Protein AF-A0A2A2JSE0-F1 (afdb_monomer_lite)

pLDDT: mean 71.07, std 17.15, range [32.06, 91.12]

Organism: NCBI:txid2018661

Foldseek 3Di:
DVLVVLVVVLVVQLVVLLVCCVVCVVPPPPPDQLCVSLVSLLVNLVVLVVVLVVCVVVVHDNVLSVVSNLCSQLSVLLRCVRNVVDLDQPVVSCVSVVVVLVVLVVVLVVLCVVLVVVVPPPPDDPPVSVVSVVVSVVSVVVSVVVVVVVVVLSVVRRVVSVVVVVVVPDDDDDDDDDDDPPCPVVCVPVPDPPSVVVVVSSVVVSVVVVD

Sequence (211 aa):
MLFTTLEHIFLFILVALIFVKIEYGSDSGIFMPWIIVLSPLIFLSLITVIVCVWSLRHDKSFEFEFIISINVLQTIFVAFKLDNEIDWSWAVVFIPFWVILSLSAVAVLYGLVLSIVLARSTHLVTAHRRHHVYSSLVHTLFVIPALICLILLTGKLDMLQWSDVDRSTMPFTVTLRIPCFPLKMILSGSLLPSNCIIILHVAHVIWAWRK

Radius of gyration: 20.85 Å; chains: 1; bounding box: 50×35×62 Å

Structure (mmCIF, N/CA/C/O backbone):
data_AF-A0A2A2JSE0-F1
#
_entry.id   AF-A0A2A2JSE0-F1
#
loop_
_atom_site.group_PDB
_atom_site.id
_atom_site.type_symbol
_atom_site.label_atom_id
_atom_site.label_alt_id
_atom_site.label_comp_id
_atom_site.label_asym_id
_atom_site.label_entity_id
_atom_site.label_seq_id
_atom_site.pdbx_PDB_ins_code
_atom_site.Cartn_x
_atom_site.Cartn_y
_atom_site.Cartn_z
_atom_site.occupancy
_atom_site.B_iso_or_equiv
_atom_site.auth_seq_id
_atom_site.auth_comp_id
_atom_site.auth_asym_id
_atom_site.auth_atom_id
_atom_site.pdbx_PDB_model_num
ATOM 1 N N . MET A 1 1 ? 4.411 16.630 -11.325 1.00 66.25 1 MET A N 1
ATOM 2 C CA . MET A 1 1 ? 4.342 17.668 -10.271 1.00 66.25 1 MET A CA 1
ATOM 3 C C . MET A 1 1 ? 2.951 17.746 -9.648 1.00 66.25 1 MET A C 1
ATOM 5 O O . MET A 1 1 ? 2.859 17.489 -8.459 1.00 66.25 1 MET A O 1
ATOM 9 N N . LEU A 1 2 ? 1.879 17.987 -10.418 1.00 78.06 2 LEU A N 1
ATOM 10 C CA . LEU A 1 2 ? 0.508 18.104 -9.878 1.00 78.06 2 LEU A CA 1
ATOM 11 C C . LEU A 1 2 ? -0.018 16.832 -9.172 1.00 78.06 2 LEU A C 1
ATOM 13 O O . LEU A 1 2 ? -0.669 16.914 -8.135 1.00 78.06 2 LEU A O 1
ATOM 17 N N . PHE A 1 3 ? 0.315 15.649 -9.691 1.00 78.44 3 PHE A N 1
ATOM 18 C CA . PHE A 1 3 ? -0.062 14.372 -9.072 1.00 78.44 3 PHE A CA 1
ATOM 19 C C . PHE A 1 3 ? 0.646 14.137 -7.723 1.00 78.44 3 PHE A C 1
ATOM 21 O O . PHE A 1 3 ? 0.016 13.797 -6.729 1.00 78.44 3 PHE A O 1
ATOM 28 N N . THR A 1 4 ? 1.942 14.449 -7.644 1.00 78.81 4 THR A N 1
ATOM 29 C CA . THR A 1 4 ? 2.728 14.379 -6.401 1.00 78.81 4 THR A CA 1
ATOM 30 C C . THR A 1 4 ? 2.177 15.308 -5.321 1.00 78.81 4 THR A C 1
ATOM 32 O O . THR A 1 4 ? 2.055 14.904 -4.167 1.00 78.81 4 THR A O 1
ATOM 35 N N . THR A 1 5 ? 1.808 16.541 -5.684 1.00 83.88 5 THR A N 1
ATOM 36 C CA . THR A 1 5 ? 1.194 17.480 -4.735 1.00 83.88 5 THR A CA 1
ATOM 37 C C . THR A 1 5 ? -0.165 16.988 -4.257 1.00 83.88 5 THR A C 1
ATOM 39 O O . THR A 1 5 ? -0.463 17.107 -3.074 1.00 83.88 5 THR A O 1
ATOM 42 N N . LEU A 1 6 ? -0.959 16.386 -5.149 1.00 85.69 6 LEU A N 1
ATOM 43 C CA . LEU A 1 6 ? -2.251 15.803 -4.805 1.00 85.69 6 LEU A CA 1
ATOM 44 C C . LEU A 1 6 ? -2.084 14.694 -3.759 1.00 85.69 6 LEU A C 1
ATOM 46 O O . LEU A 1 6 ? -2.713 14.754 -2.708 1.00 85.69 6 LEU A O 1
ATOM 50 N N . GLU A 1 7 ? -1.178 13.742 -3.979 1.00 83.38 7 GLU A N 1
ATOM 51 C CA . GLU A 1 7 ? -0.909 12.676 -3.007 1.00 83.38 7 GLU A CA 1
ATOM 52 C C . GLU A 1 7 ? -0.501 13.219 -1.630 1.00 83.38 7 GLU A C 1
ATOM 54 O O . GLU A 1 7 ? -0.984 12.741 -0.607 1.00 83.38 7 GLU A O 1
ATOM 59 N N . HIS A 1 8 ? 0.379 14.225 -1.584 1.00 83.50 8 HIS A N 1
ATOM 60 C CA . HIS A 1 8 ? 0.828 14.810 -0.317 1.00 83.50 8 HIS A CA 1
ATOM 61 C C . HIS A 1 8 ? -0.307 15.521 0.427 1.00 83.50 8 HIS A C 1
ATOM 63 O O . HIS A 1 8 ? -0.381 15.424 1.650 1.00 83.50 8 HIS A O 1
ATOM 69 N N . ILE A 1 9 ? -1.220 16.175 -0.296 1.00 88.00 9 ILE A N 1
ATOM 70 C CA . ILE A 1 9 ? -2.421 16.786 0.288 1.00 88.00 9 ILE A CA 1
ATOM 71 C C . ILE A 1 9 ? -3.327 15.705 0.892 1.00 88.00 9 ILE A C 1
ATOM 73 O O . ILE A 1 9 ? -3.749 15.839 2.038 1.00 88.00 9 ILE A O 1
ATOM 77 N N . PHE A 1 10 ? -3.581 14.604 0.178 1.00 86.19 10 PHE A N 1
ATOM 78 C CA . PHE A 1 10 ? -4.397 13.501 0.702 1.00 86.19 10 PHE A CA 1
ATOM 79 C C . PHE A 1 10 ? -3.757 12.815 1.921 1.00 86.19 10 PHE A C 1
ATOM 81 O O . PHE A 1 10 ? -4.465 12.501 2.878 1.00 86.19 10 PHE A O 1
ATOM 88 N N . LEU A 1 11 ? -2.429 12.643 1.939 1.00 82.94 11 LEU A N 1
ATOM 89 C CA . LEU A 1 11 ? -1.705 12.133 3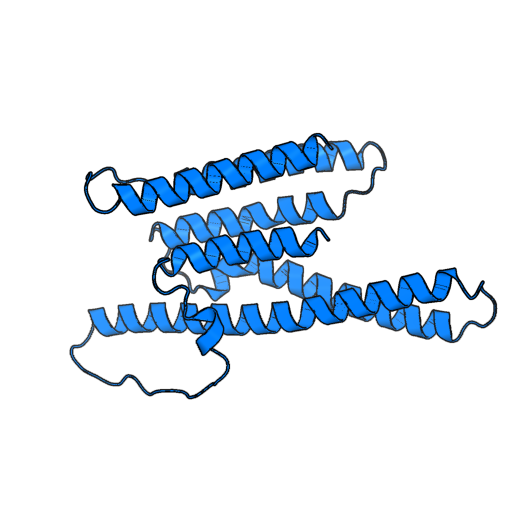.112 1.00 82.94 11 LEU A CA 1
ATOM 90 C C . LEU A 1 11 ? -1.778 13.096 4.301 1.00 82.94 11 LEU A C 1
ATOM 92 O O . LEU A 1 11 ? -1.946 12.654 5.436 1.00 82.94 11 LEU A O 1
ATOM 96 N N . PHE A 1 12 ? -1.694 14.404 4.059 1.00 83.12 12 PHE A N 1
ATOM 97 C CA . PHE A 1 12 ? -1.860 15.406 5.109 1.00 83.12 12 PHE A CA 1
ATOM 98 C C . PHE A 1 12 ? -3.271 15.355 5.716 1.00 83.12 12 PHE A C 1
ATOM 100 O O . PHE A 1 12 ? -3.417 15.337 6.937 1.00 83.12 12 PHE A O 1
ATOM 107 N N . ILE A 1 13 ? -4.304 15.246 4.873 1.00 86.44 13 ILE A N 1
ATOM 108 C CA . ILE A 1 13 ? -5.699 15.091 5.311 1.00 86.44 13 ILE A CA 1
ATOM 109 C C . ILE A 1 13 ? -5.874 13.805 6.131 1.00 86.44 13 ILE A C 1
ATOM 111 O O . ILE A 1 13 ? -6.505 13.835 7.185 1.00 86.44 13 ILE A O 1
ATOM 115 N N . LEU A 1 14 ? -5.284 12.689 5.692 1.00 85.19 14 LEU A N 1
ATOM 116 C CA . LEU A 1 14 ? -5.308 11.425 6.433 1.00 85.19 14 LEU A CA 1
ATOM 117 C C . LEU A 1 14 ? -4.710 11.583 7.838 1.00 85.19 14 LEU A C 1
ATOM 119 O O . LEU A 1 14 ? -5.327 11.173 8.818 1.00 85.19 14 LEU A O 1
ATOM 123 N N . VAL A 1 15 ? -3.524 12.188 7.947 1.00 84.56 15 VAL A N 1
ATOM 124 C CA . VAL A 1 15 ? -2.859 12.409 9.241 1.00 84.56 15 VAL A CA 1
ATOM 125 C C . VAL A 1 15 ? -3.714 13.289 10.152 1.00 84.56 15 VAL A C 1
ATOM 127 O O . VAL A 1 15 ? -3.862 12.973 11.331 1.00 84.56 15 VAL A O 1
ATOM 130 N N . ALA A 1 16 ? -4.330 14.343 9.611 1.00 83.88 16 ALA A N 1
ATOM 131 C CA . ALA A 1 16 ? -5.239 15.196 10.368 1.00 83.88 16 ALA A CA 1
ATOM 132 C C . ALA A 1 16 ? -6.464 14.421 10.890 1.00 83.88 16 ALA A C 1
ATOM 134 O O . ALA A 1 16 ? -6.813 14.554 12.060 1.00 83.88 16 ALA A O 1
ATOM 135 N N . LEU A 1 17 ? -7.083 13.563 10.069 1.00 85.56 17 LEU A N 1
ATOM 136 C CA . LEU A 1 17 ? -8.220 12.732 10.491 1.00 85.56 17 LEU A CA 1
ATOM 137 C C . LEU A 1 17 ? -7.834 11.699 11.554 1.00 85.56 17 LEU A C 1
ATOM 139 O O . LEU A 1 17 ? -8.597 11.468 12.491 1.00 85.56 17 LEU A O 1
ATOM 143 N N . ILE A 1 18 ? -6.650 11.093 11.436 1.00 83.81 18 ILE A N 1
ATOM 144 C CA . ILE A 1 18 ? -6.122 10.176 12.454 1.00 83.81 18 ILE A CA 1
ATOM 145 C C . ILE A 1 18 ? -5.930 10.919 13.775 1.00 83.81 18 ILE A C 1
ATOM 147 O O . ILE A 1 18 ? -6.360 10.425 14.813 1.00 83.81 18 ILE A O 1
ATOM 151 N N . PHE A 1 19 ? -5.327 12.109 13.735 1.00 83.62 19 PHE A N 1
ATOM 152 C CA . PHE A 1 19 ? -5.130 12.937 14.921 1.00 83.62 19 PHE A CA 1
ATOM 153 C C . PHE A 1 19 ? -6.465 13.284 15.590 1.00 83.62 19 PHE A C 1
ATOM 155 O O . PHE A 1 19 ? -6.624 13.060 16.786 1.00 83.62 19 PHE A O 1
ATOM 162 N N . VAL A 1 20 ? -7.457 13.728 14.809 1.00 83.00 20 VAL A N 1
ATOM 163 C CA . VAL A 1 20 ? -8.810 14.015 15.309 1.00 83.00 20 VAL A CA 1
ATOM 164 C C . VAL A 1 20 ? -9.435 12.781 15.960 1.00 83.00 20 VAL A C 1
ATOM 166 O O . VAL A 1 20 ? -9.991 12.887 17.048 1.00 83.00 20 VAL A O 1
ATOM 169 N N . LYS A 1 21 ? -9.319 11.600 15.344 1.00 82.56 21 LYS A N 1
ATOM 170 C CA . LYS A 1 21 ? -9.863 10.366 15.926 1.00 82.56 21 L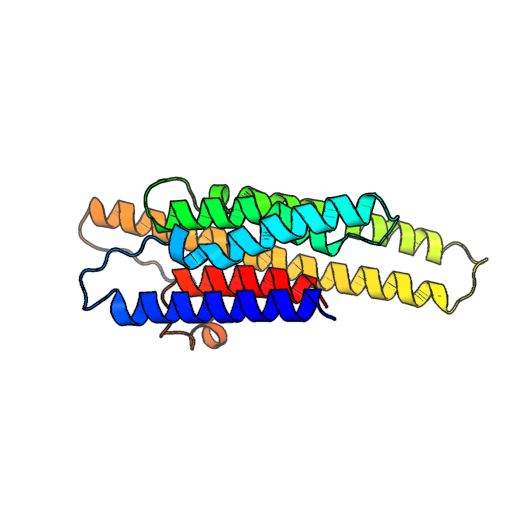YS A CA 1
ATOM 171 C C . LYS A 1 21 ? -9.204 10.003 17.257 1.00 82.56 21 LYS A C 1
ATOM 173 O O . LYS A 1 21 ? -9.898 9.527 18.149 1.00 82.56 21 LYS A O 1
ATOM 178 N N . ILE A 1 22 ? -7.892 10.195 17.393 1.00 79.31 22 ILE A N 1
ATOM 179 C CA . ILE A 1 22 ? -7.172 9.880 18.636 1.00 79.31 22 ILE A CA 1
ATOM 180 C C . ILE A 1 22 ? -7.557 10.859 19.745 1.00 79.31 22 ILE A C 1
ATOM 182 O O . ILE A 1 22 ? -7.864 10.419 20.848 1.00 79.31 22 ILE A O 1
ATOM 186 N N . GLU A 1 23 ? -7.574 12.157 19.443 1.00 82.44 23 GLU A N 1
ATOM 187 C CA . GLU A 1 23 ? -7.854 13.211 20.423 1.00 82.44 23 GLU A CA 1
ATOM 188 C C . GLU A 1 23 ? -9.317 13.173 20.891 1.00 82.44 23 GLU A C 1
ATOM 190 O O . GLU A 1 23 ? -9.606 13.139 22.083 1.00 82.44 23 GLU A O 1
ATOM 195 N N . TYR A 1 24 ? -10.266 13.114 19.952 1.00 74.31 24 TYR A N 1
ATOM 196 C CA . TYR A 1 24 ? -11.698 13.205 20.262 1.00 74.31 24 TYR A CA 1
ATOM 197 C C . TYR A 1 24 ? -12.361 11.856 20.541 1.00 74.31 24 TYR A C 1
ATOM 199 O O . TYR A 1 24 ? -13.462 11.821 21.101 1.00 74.31 24 TYR A O 1
ATOM 207 N N . GLY A 1 25 ? -11.714 10.749 20.166 1.00 65.75 25 GLY A N 1
ATOM 208 C CA . GLY A 1 25 ? -12.239 9.398 20.364 1.00 65.75 25 GLY A CA 1
ATOM 209 C C . GLY A 1 25 ? -12.348 8.989 21.833 1.00 65.75 25 GLY A C 1
ATOM 210 O O . GLY A 1 25 ? -13.123 8.089 22.139 1.00 65.75 25 GLY A O 1
ATOM 211 N N . SER A 1 26 ? -11.617 9.655 22.735 1.00 61.34 26 SER A N 1
ATOM 212 C CA . SER A 1 26 ? -11.666 9.361 24.172 1.00 61.34 26 SER A CA 1
ATOM 213 C C . SER A 1 26 ? -12.773 10.114 24.924 1.00 61.34 26 SER A C 1
ATOM 215 O O . SER A 1 26 ? -13.263 9.588 25.918 1.00 61.34 26 SER A O 1
ATOM 217 N N . ASP A 1 27 ? -13.189 11.301 24.459 1.00 61.12 27 ASP A N 1
ATOM 218 C CA . ASP A 1 27 ? -13.992 12.239 25.272 1.00 61.12 27 ASP A CA 1
ATOM 219 C C . ASP A 1 27 ? -15.402 12.547 24.730 1.00 61.12 27 ASP A C 1
ATOM 221 O O . ASP A 1 27 ? -16.268 12.969 25.493 1.00 61.12 27 ASP A O 1
ATOM 225 N N . SER A 1 28 ? -15.676 12.358 23.431 1.00 57.28 28 SER A N 1
ATOM 226 C CA . SER A 1 28 ? -16.865 12.974 22.799 1.00 57.28 28 SER A CA 1
ATOM 227 C C . SER A 1 28 ? -18.009 12.030 22.396 1.00 57.28 28 SER A C 1
ATOM 229 O O . SER A 1 28 ? -19.037 12.501 21.916 1.00 57.28 28 SER A O 1
ATOM 231 N N . GLY A 1 29 ? -17.884 10.710 22.574 1.00 58.50 29 GLY A N 1
ATOM 232 C CA . GLY A 1 29 ? -18.947 9.749 22.218 1.00 58.50 29 GLY A CA 1
ATOM 233 C C . GLY A 1 29 ? -19.301 9.689 20.720 1.00 58.50 29 GLY A C 1
ATOM 234 O O . GLY A 1 29 ? -20.245 8.999 20.335 1.00 58.50 29 GLY A O 1
ATOM 235 N N . ILE A 1 30 ? -18.557 10.390 19.856 1.00 64.19 30 ILE A N 1
ATOM 236 C CA . ILE A 1 30 ? -18.718 10.323 18.404 1.00 64.19 30 ILE A CA 1
ATOM 237 C C . ILE A 1 30 ? -18.008 9.060 17.910 1.00 64.19 30 ILE A C 1
ATOM 239 O O . ILE A 1 30 ? -16.781 9.010 17.810 1.00 64.19 30 ILE A O 1
ATOM 243 N N . PHE A 1 31 ? -18.785 8.030 17.580 1.00 67.06 31 PHE A N 1
ATOM 244 C CA . PHE A 1 31 ? -18.281 6.802 16.971 1.00 67.06 31 PHE A CA 1
ATOM 245 C C . PHE A 1 31 ? -17.821 7.078 15.532 1.00 67.06 31 PHE A C 1
ATOM 247 O O . PHE A 1 31 ? -18.610 7.017 14.593 1.00 67.06 31 PHE A O 1
ATOM 254 N N . MET A 1 32 ? -16.541 7.414 15.346 1.00 76.25 32 MET A N 1
ATOM 255 C CA . MET A 1 32 ? -15.940 7.541 14.014 1.00 76.25 32 MET A CA 1
ATOM 256 C C . MET A 1 32 ? -15.337 6.197 13.577 1.00 76.25 32 MET A C 1
ATOM 258 O O . MET A 1 32 ? -14.254 5.839 14.063 1.00 76.25 32 MET A O 1
ATOM 262 N N . PRO A 1 33 ? -15.970 5.447 12.657 1.00 84.12 33 PRO A N 1
ATOM 263 C CA . PRO A 1 33 ? -15.394 4.211 12.134 1.00 84.12 33 PRO A CA 1
ATOM 264 C C . PRO A 1 33 ? -14.101 4.488 11.352 1.00 84.12 33 PRO A C 1
ATOM 266 O O . PRO A 1 33 ? -13.898 5.559 10.769 1.00 84.12 33 PRO A O 1
ATOM 269 N N . TRP A 1 34 ? -13.181 3.528 11.365 1.00 84.69 34 TRP A N 1
ATOM 270 C CA . TRP A 1 34 ? -11.883 3.591 10.696 1.00 84.69 34 TRP A CA 1
ATOM 271 C C . TRP A 1 34 ? -12.016 3.710 9.178 1.00 84.69 34 TRP A C 1
ATOM 273 O O . TRP A 1 34 ? -11.171 4.364 8.567 1.00 84.69 34 TRP A O 1
ATOM 283 N N . ILE A 1 35 ? -13.101 3.199 8.584 1.00 86.62 35 ILE A N 1
ATOM 284 C CA . ILE A 1 35 ? -13.421 3.400 7.161 1.00 86.62 35 ILE A CA 1
ATOM 285 C C . ILE A 1 35 ? -13.468 4.888 6.758 1.00 86.62 35 ILE A C 1
ATOM 287 O O . ILE A 1 35 ? -12.961 5.257 5.700 1.00 86.62 35 ILE A O 1
ATOM 291 N N . ILE A 1 36 ? -14.011 5.769 7.612 1.00 87.06 36 ILE A N 1
ATOM 292 C CA . ILE A 1 36 ? -14.117 7.211 7.326 1.00 87.06 36 ILE A CA 1
ATOM 293 C C . ILE A 1 36 ? -12.752 7.881 7.471 1.00 87.06 36 ILE A C 1
ATOM 295 O O . ILE A 1 36 ? -12.384 8.716 6.648 1.00 87.06 36 ILE A O 1
ATOM 299 N N . VAL A 1 37 ? -11.970 7.486 8.476 1.00 87.88 37 VAL A N 1
ATOM 300 C CA . VAL A 1 37 ? -10.613 8.015 8.673 1.00 87.88 37 VAL A CA 1
ATOM 301 C C . VAL A 1 37 ? -9.699 7.640 7.510 1.00 87.88 37 VAL A C 1
ATOM 303 O O . VAL A 1 37 ? -8.910 8.466 7.065 1.00 87.88 37 VAL A O 1
ATOM 306 N N . LEU A 1 38 ? -9.839 6.425 6.974 1.00 86.88 38 LEU A N 1
ATOM 307 C CA . LEU A 1 38 ? -9.067 5.924 5.831 1.00 86.88 38 LEU A CA 1
ATOM 308 C C . LEU A 1 38 ? -9.623 6.366 4.467 1.00 86.88 38 LEU A C 1
ATOM 310 O O . LEU A 1 38 ? -8.982 6.135 3.441 1.00 86.88 38 LEU A O 1
ATOM 314 N N . SER A 1 39 ? -10.765 7.055 4.445 1.00 90.38 39 SER A N 1
ATOM 315 C CA . SER A 1 39 ? -11.425 7.552 3.234 1.00 90.38 39 SER A CA 1
ATOM 316 C C . SER A 1 39 ? -10.497 8.317 2.272 1.00 90.38 39 SER A C 1
ATOM 318 O O . SER A 1 39 ? -10.501 7.987 1.083 1.00 90.38 39 SER A O 1
ATOM 320 N N . PRO A 1 40 ? -9.622 9.251 2.717 1.00 89.12 40 PRO A N 1
ATOM 321 C CA . PRO A 1 40 ? -8.710 9.957 1.810 1.00 89.12 40 PRO A CA 1
ATOM 322 C C . PRO A 1 40 ? -7.794 9.014 1.022 1.00 89.12 40 PRO A C 1
ATOM 324 O O . PRO A 1 40 ? -7.466 9.286 -0.131 1.00 89.12 40 PRO A O 1
ATOM 327 N N . LEU A 1 41 ? -7.402 7.889 1.627 1.00 85.94 41 LEU A N 1
ATOM 328 C CA . LEU A 1 41 ? -6.526 6.896 1.013 1.00 85.94 41 LEU A CA 1
ATOM 329 C C . LEU A 1 41 ? -7.286 6.032 -0.010 1.00 85.94 41 LEU A C 1
ATOM 331 O O . LEU A 1 41 ? -6.750 5.715 -1.071 1.00 85.94 41 LEU A O 1
ATOM 335 N N . ILE A 1 42 ? -8.558 5.722 0.270 1.00 88.69 42 ILE A N 1
ATOM 336 C CA . ILE A 1 42 ? -9.457 5.030 -0.668 1.00 88.69 42 ILE A CA 1
ATOM 337 C C . ILE A 1 42 ? -9.707 5.909 -1.899 1.00 88.69 42 ILE A C 1
ATOM 339 O O . ILE A 1 42 ? -9.538 5.447 -3.028 1.00 88.69 42 ILE A O 1
ATOM 343 N N . PHE A 1 43 ? -10.035 7.189 -1.699 1.00 91.12 43 PHE A N 1
ATOM 344 C CA . PHE A 1 43 ? -10.215 8.143 -2.796 1.00 91.12 43 PHE A CA 1
ATOM 345 C C . PHE A 1 43 ? -8.951 8.300 -3.636 1.00 91.12 43 PHE A C 1
ATOM 347 O O . PHE A 1 43 ? -9.033 8.295 -4.865 1.00 91.12 43 PHE A O 1
ATOM 354 N N . LEU A 1 44 ? -7.785 8.387 -2.992 1.00 88.00 44 LEU A N 1
ATOM 355 C CA . LEU A 1 44 ? -6.514 8.471 -3.699 1.00 88.00 44 LEU A CA 1
ATOM 356 C C . LEU A 1 44 ? -6.308 7.260 -4.615 1.00 88.00 44 LEU A C 1
ATOM 358 O O . LEU A 1 44 ? -5.944 7.435 -5.774 1.00 88.00 44 LEU A O 1
ATOM 362 N N . SER A 1 45 ? -6.608 6.053 -4.136 1.00 88.50 45 SER A N 1
ATOM 363 C CA . SER A 1 45 ? -6.460 4.839 -4.939 1.00 88.50 45 SER A CA 1
ATOM 364 C C . SER A 1 45 ? -7.453 4.757 -6.109 1.00 88.50 45 SER A C 1
ATOM 366 O O . SER A 1 45 ? -7.097 4.325 -7.204 1.00 88.50 45 SER A O 1
ATOM 368 N N . LEU A 1 46 ? -8.684 5.254 -5.946 1.00 90.56 46 LEU A N 1
ATOM 369 C CA . LEU A 1 46 ? -9.630 5.366 -7.065 1.00 90.56 46 LEU A CA 1
ATOM 370 C C . LEU A 1 46 ? -9.140 6.354 -8.131 1.00 90.56 46 LEU A C 1
ATOM 372 O O . LEU A 1 46 ? -9.235 6.074 -9.326 1.00 90.56 46 LEU A O 1
ATOM 376 N N . ILE A 1 47 ? -8.573 7.488 -7.707 1.00 90.19 47 ILE A N 1
ATOM 377 C CA . ILE A 1 47 ? -7.957 8.453 -8.622 1.00 90.19 47 ILE A CA 1
ATOM 378 C C . ILE A 1 47 ? -6.801 7.782 -9.374 1.00 90.19 47 ILE A C 1
ATOM 380 O O . ILE A 1 47 ? -6.727 7.915 -10.594 1.00 90.19 47 ILE A O 1
ATOM 384 N N . THR A 1 48 ? -5.942 7.008 -8.699 1.00 87.06 48 THR A N 1
ATOM 385 C CA . THR A 1 48 ? -4.817 6.339 -9.373 1.00 87.06 48 THR A CA 1
ATOM 386 C C . THR A 1 48 ? -5.261 5.258 -10.352 1.00 87.06 48 THR A C 1
ATOM 388 O O . THR A 1 48 ? -4.582 5.068 -11.349 1.00 87.06 48 THR A O 1
ATOM 391 N N . VAL A 1 49 ? -6.404 4.590 -10.156 1.00 89.56 49 VAL A N 1
ATOM 392 C CA . VAL A 1 49 ? -6.972 3.670 -11.166 1.00 89.56 49 VAL A CA 1
ATOM 393 C C . VAL A 1 49 ? -7.308 4.418 -12.458 1.00 89.56 49 VAL A C 1
ATOM 395 O O . VAL A 1 49 ? -6.978 3.954 -13.550 1.00 89.56 49 VAL A O 1
ATOM 398 N N . ILE A 1 50 ? -7.939 5.590 -12.345 1.00 90.44 50 ILE A N 1
ATOM 399 C CA . ILE A 1 50 ? -8.313 6.412 -13.505 1.00 90.44 50 ILE A CA 1
ATOM 400 C C . ILE A 1 50 ? -7.057 6.888 -14.239 1.00 90.44 50 ILE A C 1
ATOM 402 O O . ILE A 1 50 ? -6.992 6.800 -15.468 1.00 90.44 50 ILE A O 1
ATOM 406 N N . VAL A 1 51 ? -6.048 7.354 -13.495 1.00 87.88 51 VAL A N 1
ATOM 407 C CA . VAL A 1 51 ? -4.776 7.790 -14.087 1.00 87.88 51 VAL A CA 1
ATOM 408 C C . VAL A 1 51 ? -4.019 6.603 -14.694 1.00 87.88 51 VAL A C 1
ATOM 410 O O . VAL A 1 51 ? -3.548 6.736 -15.819 1.00 87.88 51 VAL A O 1
ATOM 413 N N . CYS A 1 52 ? -4.048 5.414 -14.078 1.00 85.88 52 CYS A N 1
ATOM 414 C CA . CYS A 1 52 ? -3.489 4.177 -14.634 1.00 85.88 52 CYS A CA 1
ATOM 415 C C . CYS A 1 52 ? -4.089 3.855 -16.005 1.00 85.88 52 CYS A C 1
ATOM 417 O O . CYS A 1 52 ? -3.361 3.638 -16.971 1.00 85.88 52 CYS A O 1
ATOM 419 N N . VAL A 1 53 ? -5.422 3.854 -16.119 1.00 88.69 53 VAL A N 1
ATOM 420 C CA . VAL A 1 53 ? -6.118 3.579 -17.389 1.00 88.69 53 VAL A CA 1
ATOM 421 C C . VAL A 1 53 ? -5.800 4.651 -18.433 1.00 88.69 53 VAL A C 1
ATOM 423 O O . VAL A 1 53 ? -5.592 4.339 -19.608 1.00 88.69 53 VAL A O 1
ATOM 426 N N . TRP A 1 54 ? -5.731 5.917 -18.020 1.00 89.69 54 TRP A N 1
ATOM 427 C CA . TRP A 1 54 ? -5.325 7.010 -18.898 1.00 89.69 54 TRP A CA 1
ATOM 428 C C . TRP A 1 54 ? -3.869 6.865 -19.367 1.00 89.69 54 TRP A C 1
ATOM 430 O O . TRP A 1 54 ? -3.582 7.088 -20.542 1.00 89.69 54 TRP A O 1
ATOM 440 N N . SER A 1 55 ? -2.973 6.444 -18.477 1.00 85.69 55 SER A N 1
ATOM 441 C CA . SER A 1 55 ? -1.545 6.238 -18.720 1.00 85.69 55 SER A CA 1
ATOM 442 C C . SER A 1 55 ? -1.303 5.075 -19.686 1.00 85.69 55 SER A C 1
ATOM 444 O O . SER A 1 55 ? -0.579 5.243 -20.668 1.00 85.69 55 SER A O 1
ATOM 446 N N . LEU A 1 56 ? -2.022 3.957 -19.500 1.00 84.81 56 LEU A N 1
ATOM 447 C CA . LEU A 1 56 ? -2.034 2.804 -20.412 1.00 84.81 56 LEU A CA 1
ATOM 448 C C . LEU A 1 56 ? -2.453 3.183 -21.835 1.00 84.81 56 LEU A C 1
ATOM 450 O O . LEU A 1 56 ? -1.983 2.590 -22.797 1.00 84.81 56 LEU A O 1
ATOM 454 N N . ARG A 1 57 ? -3.336 4.174 -21.982 1.00 89.44 57 ARG A N 1
ATOM 455 C CA . ARG A 1 57 ? -3.786 4.664 -23.294 1.00 89.44 57 ARG A CA 1
ATOM 456 C C . ARG A 1 57 ? -2.794 5.595 -23.986 1.00 89.44 57 ARG A C 1
ATOM 458 O O . ARG A 1 57 ? -2.933 5.804 -25.184 1.00 89.44 57 ARG A O 1
ATOM 465 N N . HIS A 1 58 ? -1.851 6.178 -23.253 1.00 86.62 58 HIS A N 1
ATOM 466 C CA . HIS A 1 58 ? -0.904 7.171 -23.771 1.00 86.62 58 HIS A CA 1
ATOM 467 C C . HIS A 1 5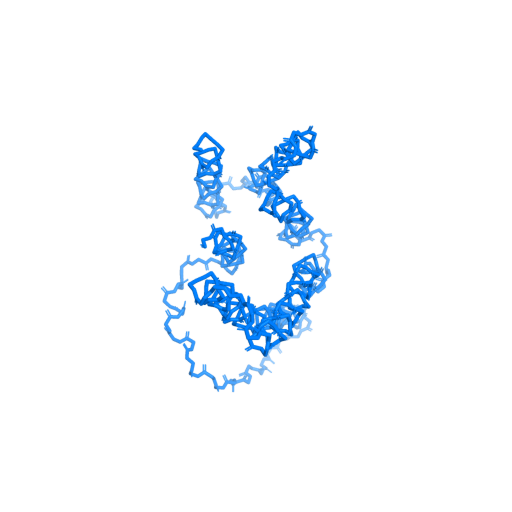8 ? 0.552 6.679 -23.736 1.00 86.62 58 HIS A C 1
ATOM 469 O O . HIS A 1 58 ? 1.459 7.509 -23.815 1.00 86.62 58 HIS A O 1
ATOM 475 N N . ASP A 1 59 ? 0.774 5.368 -23.574 1.00 78.56 59 ASP A N 1
ATOM 476 C CA . ASP A 1 59 ? 2.095 4.721 -23.487 1.00 78.56 59 ASP A CA 1
ATOM 477 C C . ASP A 1 59 ? 3.049 5.391 -22.479 1.00 78.56 59 ASP A C 1
ATOM 479 O O . ASP A 1 59 ? 4.267 5.454 -22.658 1.00 78.56 59 ASP A O 1
ATOM 483 N N . LYS A 1 60 ? 2.487 5.937 -21.396 1.00 78.62 60 LYS A N 1
ATOM 484 C CA . LYS A 1 60 ? 3.247 6.543 -20.297 1.00 78.62 60 LYS A CA 1
ATOM 485 C C . LYS A 1 60 ? 3.641 5.444 -19.307 1.00 78.62 60 LYS A C 1
ATOM 487 O O . LYS A 1 60 ? 2.887 4.504 -19.084 1.00 78.62 60 LYS A O 1
ATOM 492 N N . SER A 1 61 ? 4.816 5.549 -18.689 1.00 75.50 61 SER A N 1
ATOM 493 C CA . SER A 1 61 ? 5.246 4.606 -17.650 1.00 75.50 61 SER A CA 1
ATOM 494 C C . SER A 1 61 ? 4.309 4.674 -16.431 1.00 75.50 61 SER A C 1
ATOM 496 O O . SER A 1 61 ? 4.090 5.746 -15.870 1.00 75.50 61 SER A O 1
ATOM 498 N N . PHE A 1 62 ? 3.742 3.531 -16.025 1.00 72.94 62 PHE A N 1
ATOM 499 C CA . PHE A 1 62 ? 2.667 3.431 -15.015 1.00 72.94 62 PHE A CA 1
ATOM 500 C C . PHE A 1 62 ? 3.028 2.568 -13.791 1.00 72.94 62 PHE A C 1
ATOM 502 O O . PHE A 1 62 ? 2.156 2.210 -13.001 1.00 72.94 62 PHE A O 1
ATOM 509 N N . GLU A 1 63 ? 4.308 2.232 -13.612 1.00 68.31 63 GLU A N 1
ATOM 510 C CA . GLU A 1 63 ? 4.765 1.252 -12.611 1.00 68.31 63 GLU A CA 1
ATOM 511 C C . GLU A 1 63 ? 4.300 1.588 -11.179 1.00 68.31 63 GLU A C 1
ATOM 513 O O . GLU A 1 63 ? 3.829 0.713 -10.455 1.00 68.31 63 GLU A O 1
ATOM 518 N N . PHE A 1 64 ? 4.342 2.865 -10.784 1.00 66.88 64 PHE A N 1
ATOM 519 C CA . PHE A 1 64 ? 3.986 3.300 -9.426 1.00 66.88 64 PHE A CA 1
ATOM 520 C C . PHE A 1 64 ? 2.477 3.436 -9.186 1.00 66.88 64 PHE A C 1
ATOM 522 O O . PHE A 1 64 ? 1.994 3.162 -8.085 1.00 66.88 64 PHE A O 1
ATOM 529 N N . GLU A 1 65 ? 1.712 3.845 -10.199 1.00 76.25 65 GLU A N 1
ATOM 530 C CA . GLU A 1 65 ? 0.263 4.045 -10.060 1.00 76.25 65 GLU A CA 1
ATOM 531 C C . GLU A 1 65 ? -0.473 2.716 -9.864 1.00 76.25 65 GLU A C 1
ATOM 533 O O . GLU A 1 65 ? -1.461 2.637 -9.127 1.00 76.25 65 GLU A O 1
ATOM 538 N N . PHE A 1 66 ? 0.066 1.649 -10.457 1.00 77.31 66 PHE A N 1
ATOM 539 C CA . PHE A 1 66 ? -0.444 0.296 -10.299 1.00 77.31 66 PHE A CA 1
ATOM 540 C C . PHE A 1 66 ? -0.252 -0.232 -8.871 1.00 77.31 66 PHE A C 1
ATOM 542 O O . PHE A 1 66 ? -1.172 -0.816 -8.299 1.00 77.31 66 PHE A O 1
ATOM 549 N N . ILE A 1 67 ? 0.901 0.042 -8.247 1.00 75.81 67 ILE A N 1
ATOM 550 C CA . ILE A 1 67 ? 1.168 -0.345 -6.852 1.00 75.81 67 ILE A CA 1
ATOM 551 C C . ILE A 1 67 ? 0.169 0.341 -5.910 1.00 75.81 67 ILE A C 1
ATOM 553 O O . ILE A 1 67 ? -0.413 -0.312 -5.045 1.00 75.81 67 ILE A O 1
ATOM 557 N N . ILE A 1 68 ? -0.085 1.642 -6.086 1.00 78.62 68 ILE A N 1
ATOM 558 C CA . ILE A 1 68 ? -1.061 2.383 -5.263 1.00 78.62 68 ILE A CA 1
ATOM 559 C C . ILE A 1 68 ? -2.489 1.864 -5.491 1.00 78.62 68 ILE A C 1
ATOM 561 O O . ILE A 1 68 ? -3.270 1.764 -4.542 1.00 78.62 68 ILE A O 1
ATOM 565 N N . SER A 1 69 ? -2.818 1.481 -6.726 1.00 84.56 69 SER A N 1
ATOM 566 C CA . SER A 1 69 ? -4.114 0.893 -7.071 1.00 84.56 69 SER A CA 1
ATOM 567 C C . SER A 1 69 ? -4.351 -0.450 -6.367 1.00 84.56 69 SER A C 1
ATOM 569 O O . SER A 1 69 ? -5.394 -0.639 -5.746 1.00 84.56 69 SER A O 1
ATOM 571 N N . ILE A 1 70 ? -3.377 -1.368 -6.377 1.00 82.00 70 ILE A N 1
ATOM 572 C CA . ILE A 1 70 ? -3.519 -2.679 -5.713 1.00 82.00 70 ILE A CA 1
ATOM 573 C C . ILE A 1 70 ? -3.649 -2.530 -4.189 1.00 82.00 70 ILE A C 1
ATOM 575 O O . ILE A 1 70 ? -4.390 -3.278 -3.544 1.00 82.00 70 ILE A O 1
ATOM 579 N N . ASN A 1 71 ? -2.980 -1.535 -3.603 1.00 82.38 71 ASN A N 1
ATOM 580 C CA . ASN A 1 71 ? -3.027 -1.276 -2.162 1.00 82.38 71 ASN A CA 1
ATOM 581 C C . ASN A 1 71 ? -4.399 -0.768 -1.658 1.00 82.38 71 ASN A C 1
ATOM 583 O O . ASN A 1 71 ? -4.599 -0.671 -0.441 1.00 82.38 71 ASN A O 1
ATOM 587 N N . VAL A 1 72 ? -5.382 -0.517 -2.540 1.00 86.38 72 VAL A N 1
ATOM 588 C CA . VAL A 1 72 ? -6.774 -0.243 -2.127 1.00 86.38 72 VAL A CA 1
ATOM 589 C C . VAL A 1 72 ? -7.352 -1.386 -1.301 1.00 86.38 72 VAL A C 1
ATOM 591 O O . VAL A 1 72 ? -7.979 -1.152 -0.270 1.00 86.38 72 VAL A O 1
ATOM 594 N N . LEU A 1 73 ? -7.086 -2.629 -1.713 1.00 86.69 73 LEU A N 1
ATOM 595 C CA . LEU A 1 73 ? -7.628 -3.822 -1.067 1.00 86.69 73 LEU A CA 1
ATOM 596 C C . LEU A 1 73 ? -7.085 -3.959 0.352 1.00 86.69 73 LEU A C 1
ATOM 598 O O . LEU A 1 73 ? -7.842 -4.206 1.287 1.00 86.69 73 LEU A O 1
ATOM 602 N N . GLN A 1 74 ? -5.783 -3.717 0.525 1.00 86.94 74 GLN A N 1
ATOM 603 C CA . GLN A 1 74 ? -5.155 -3.716 1.841 1.00 86.94 74 GLN A CA 1
ATOM 604 C C . GLN A 1 74 ? -5.755 -2.632 2.742 1.00 86.94 74 GLN A C 1
ATOM 606 O O . GLN A 1 74 ? -6.027 -2.890 3.909 1.00 86.94 74 GLN A O 1
ATOM 611 N N . THR A 1 75 ? -5.991 -1.433 2.206 1.00 84.75 75 THR A N 1
ATOM 612 C CA . THR A 1 75 ? -6.572 -0.316 2.966 1.00 84.75 75 THR A CA 1
ATOM 613 C C . THR A 1 75 ? -7.971 -0.657 3.477 1.00 84.75 75 THR A C 1
ATOM 615 O O . THR A 1 75 ? -8.280 -0.408 4.641 1.00 84.75 75 THR A O 1
ATOM 618 N N . ILE A 1 76 ? -8.796 -1.280 2.632 1.00 88.38 76 ILE A N 1
ATOM 619 C CA . ILE A 1 76 ? -10.156 -1.701 2.984 1.00 88.38 76 ILE A CA 1
ATOM 620 C C . ILE A 1 76 ? -10.127 -2.817 4.036 1.00 88.38 76 ILE A C 1
ATOM 622 O O . ILE A 1 76 ? -10.824 -2.722 5.043 1.00 88.38 76 ILE A O 1
ATOM 626 N N . PHE A 1 77 ? -9.294 -3.848 3.855 1.00 88.00 77 PHE A N 1
ATOM 627 C CA . PHE A 1 77 ? -9.195 -4.934 4.835 1.00 88.00 77 PHE A CA 1
ATOM 628 C C . PHE A 1 77 ? -8.668 -4.457 6.188 1.00 88.00 77 PHE A C 1
ATOM 630 O O . PHE A 1 77 ? -9.159 -4.901 7.223 1.00 88.00 77 PHE A O 1
ATOM 637 N N . VAL A 1 78 ? -7.708 -3.528 6.199 1.00 85.06 78 VAL A N 1
ATOM 638 C CA . VAL A 1 78 ? -7.224 -2.908 7.439 1.00 85.06 78 VAL A CA 1
ATOM 639 C C . VAL A 1 78 ? -8.332 -2.091 8.103 1.00 85.06 78 VAL A C 1
ATOM 641 O O . VAL A 1 78 ? -8.485 -2.194 9.316 1.00 85.06 78 VAL A O 1
ATOM 644 N N . ALA A 1 79 ? -9.130 -1.330 7.345 1.00 85.75 79 ALA A N 1
ATOM 645 C CA . ALA A 1 79 ? -10.256 -0.574 7.894 1.00 85.75 79 ALA A CA 1
ATOM 646 C C . ALA A 1 79 ? -11.263 -1.493 8.598 1.00 85.75 79 ALA A C 1
ATOM 648 O O . ALA A 1 79 ? -11.551 -1.292 9.774 1.00 85.75 79 ALA A O 1
ATOM 649 N N . PHE A 1 80 ? -11.716 -2.551 7.919 1.00 85.56 80 PHE A N 1
ATOM 650 C CA . PHE A 1 80 ? -12.670 -3.503 8.496 1.00 85.56 80 PHE A CA 1
ATOM 651 C C . PHE A 1 80 ? -12.107 -4.273 9.688 1.00 85.56 80 PHE A C 1
ATOM 653 O O . PHE A 1 80 ? -12.825 -4.519 10.655 1.00 85.56 80 PHE A O 1
ATOM 660 N N . LYS A 1 81 ? -10.813 -4.616 9.657 1.00 82.94 81 LYS A N 1
ATOM 661 C CA . LYS A 1 81 ? -10.160 -5.253 10.801 1.00 82.94 81 LYS A CA 1
ATOM 662 C C . LYS A 1 81 ? -10.093 -4.316 12.008 1.00 82.94 81 LYS A C 1
ATOM 664 O O . LYS A 1 81 ? -10.300 -4.758 13.130 1.00 82.94 81 LYS A O 1
ATOM 669 N N . LEU A 1 82 ? -9.811 -3.032 11.786 1.00 80.56 82 LEU A N 1
ATOM 670 C CA . LEU A 1 82 ? -9.761 -2.024 12.847 1.00 80.56 82 LEU A CA 1
ATOM 671 C C . LEU A 1 82 ? -11.148 -1.664 13.398 1.00 80.56 82 LEU A C 1
ATOM 673 O O . LEU A 1 82 ? -11.250 -1.262 14.557 1.00 80.56 82 LEU A O 1
ATOM 677 N N . ASP A 1 83 ? -12.194 -1.801 12.584 1.00 84.12 83 ASP A N 1
ATOM 678 C CA . ASP A 1 83 ? -13.593 -1.626 12.988 1.00 84.12 83 ASP A CA 1
ATOM 679 C C . ASP A 1 83 ? -14.157 -2.844 13.753 1.00 84.12 83 ASP A C 1
ATOM 681 O O . ASP A 1 83 ? -15.289 -2.795 14.215 1.00 84.12 83 ASP A O 1
ATOM 685 N N . ASN A 1 84 ? -13.360 -3.906 13.961 1.00 79.62 84 ASN A N 1
ATOM 686 C CA . ASN A 1 84 ? -13.771 -5.175 14.588 1.00 79.62 84 ASN A CA 1
ATOM 687 C C . ASN A 1 84 ? -14.973 -5.858 13.904 1.00 79.62 84 ASN A C 1
ATOM 689 O O . ASN A 1 84 ? -15.643 -6.688 14.508 1.00 79.62 84 ASN A O 1
ATOM 693 N N . GLU A 1 85 ? -15.221 -5.557 12.629 1.00 81.62 85 GLU A N 1
ATOM 694 C CA . GLU A 1 85 ? -16.266 -6.216 11.831 1.00 81.62 85 GLU A CA 1
ATOM 695 C C . GLU A 1 85 ? -15.830 -7.624 11.377 1.00 81.62 85 GLU A C 1
ATOM 697 O O . GLU A 1 85 ? -16.649 -8.441 10.960 1.00 81.62 85 GLU A O 1
ATOM 702 N N . ILE A 1 86 ? -14.519 -7.911 11.412 1.00 82.44 86 ILE A N 1
ATOM 703 C CA . ILE A 1 86 ? -13.918 -9.138 10.876 1.00 82.44 86 ILE A CA 1
ATOM 704 C C . ILE A 1 86 ? -12.856 -9.712 11.837 1.00 82.44 86 ILE A C 1
ATOM 706 O O . ILE A 1 86 ? -11.810 -9.104 12.073 1.00 82.44 86 ILE A O 1
ATOM 710 N N . ASP A 1 87 ? -13.045 -10.954 12.292 1.00 77.94 87 ASP A N 1
ATOM 711 C CA . ASP A 1 87 ? -12.153 -11.642 13.250 1.00 77.94 87 ASP A CA 1
ATOM 712 C C . ASP A 1 87 ? -10.949 -12.377 12.622 1.00 77.94 87 ASP A C 1
ATOM 714 O O . ASP A 1 87 ? -10.227 -13.116 13.290 1.00 77.94 87 ASP A O 1
ATOM 718 N N . TRP A 1 88 ? -10.673 -12.175 11.332 1.00 82.69 88 TRP A N 1
ATOM 719 C CA . TRP A 1 88 ? -9.589 -12.874 10.622 1.00 82.69 88 TRP A CA 1
ATOM 720 C C . TRP A 1 88 ? -8.204 -12.585 11.204 1.00 82.69 88 TRP A C 1
ATOM 722 O O . TRP A 1 88 ? -7.977 -11.522 11.778 1.00 82.69 88 TRP A O 1
ATOM 732 N N . SER A 1 89 ? -7.248 -13.499 11.025 1.00 83.12 89 SER A N 1
ATOM 733 C CA . SER A 1 89 ? -5.865 -13.255 11.442 1.00 83.12 89 SER A CA 1
ATOM 734 C C . SER A 1 89 ? -5.247 -12.092 10.663 1.00 83.12 89 SER A C 1
ATOM 736 O O . SER A 1 89 ? -5.556 -11.855 9.489 1.00 83.12 89 SER A O 1
ATOM 738 N N . TRP A 1 90 ? -4.320 -11.375 11.299 1.00 82.06 90 TRP A N 1
ATOM 739 C CA . TRP A 1 90 ? -3.623 -10.258 10.657 1.00 82.06 90 TRP A CA 1
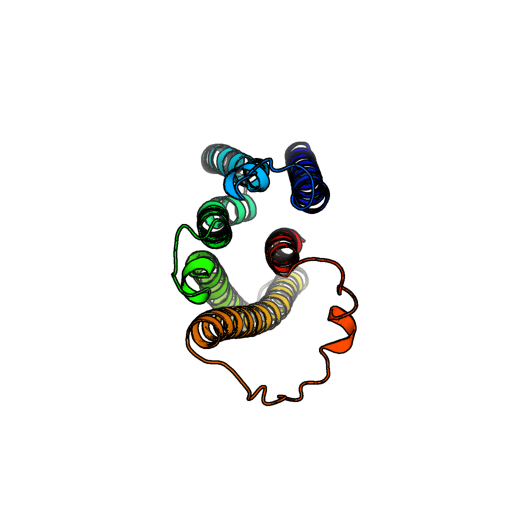ATOM 740 C C . TRP A 1 90 ? -2.886 -10.695 9.387 1.00 82.06 90 TRP A C 1
ATOM 742 O O . TRP A 1 90 ? -2.822 -9.934 8.426 1.00 82.06 90 TRP A O 1
ATOM 752 N N . ALA A 1 91 ? -2.410 -11.942 9.328 1.00 82.62 91 ALA A N 1
ATOM 753 C CA . ALA A 1 91 ? -1.799 -12.510 8.129 1.00 82.62 91 ALA A CA 1
ATOM 754 C C . ALA A 1 91 ? -2.710 -12.415 6.887 1.00 82.62 91 ALA A C 1
ATOM 756 O O . ALA A 1 91 ? -2.219 -12.083 5.808 1.00 82.62 91 ALA A O 1
ATOM 757 N N . VAL A 1 92 ? -4.023 -12.637 7.044 1.00 85.81 92 VAL A N 1
ATOM 758 C CA . VAL A 1 92 ? -5.009 -12.574 5.949 1.00 85.81 92 VAL A CA 1
ATOM 759 C C . VAL A 1 92 ? -5.210 -11.136 5.467 1.00 85.81 92 VAL A C 1
ATOM 761 O O . VAL A 1 92 ? -5.221 -10.871 4.268 1.00 85.81 92 VAL A O 1
ATOM 764 N N . VAL A 1 93 ? -5.288 -10.184 6.397 1.00 86.75 93 VAL A N 1
ATOM 765 C CA . VAL A 1 93 ? -5.454 -8.751 6.094 1.00 86.75 93 VAL A CA 1
ATOM 766 C C . VAL A 1 93 ? -4.288 -8.214 5.253 1.00 86.75 93 VAL A C 1
ATOM 768 O O . VAL A 1 93 ? -4.479 -7.369 4.378 1.00 86.75 93 VAL A O 1
ATOM 771 N N . PHE A 1 94 ? -3.081 -8.744 5.468 1.00 83.88 94 PHE A N 1
ATOM 772 C CA . PHE A 1 94 ? -1.882 -8.361 4.724 1.00 83.88 94 PHE A CA 1
ATOM 773 C C . PHE A 1 94 ? -1.653 -9.158 3.429 1.00 83.88 94 PHE A C 1
ATOM 775 O O . PHE A 1 94 ? -0.648 -8.911 2.764 1.00 83.88 94 PHE A O 1
ATOM 782 N N . ILE A 1 95 ? -2.546 -10.074 3.019 1.00 86.69 95 ILE A N 1
ATOM 783 C CA . ILE A 1 95 ? -2.391 -10.869 1.778 1.00 86.69 95 ILE A CA 1
ATOM 784 C C . ILE A 1 95 ? -2.045 -10.009 0.552 1.00 86.69 95 ILE A C 1
ATOM 786 O O . ILE A 1 95 ? -1.081 -10.357 -0.134 1.00 86.69 95 ILE A O 1
ATOM 790 N N . PRO A 1 96 ? -2.735 -8.884 0.265 1.00 85.19 96 PRO A N 1
ATOM 791 C CA . PRO A 1 96 ? -2.403 -8.070 -0.907 1.00 85.19 96 PRO A CA 1
ATOM 792 C C . PRO A 1 96 ? -0.945 -7.585 -0.891 1.00 85.19 96 PRO A C 1
ATOM 794 O O . PRO A 1 96 ? -0.276 -7.565 -1.922 1.00 85.19 96 PRO A O 1
ATOM 797 N N . PHE A 1 97 ? -0.425 -7.276 0.298 1.00 82.19 97 PHE A N 1
ATOM 798 C CA . PHE A 1 97 ? 0.953 -6.844 0.485 1.00 82.19 97 PHE A CA 1
ATOM 799 C C . PHE A 1 97 ? 1.954 -7.996 0.311 1.00 82.19 97 PHE A C 1
ATOM 801 O O . PHE A 1 97 ? 2.984 -7.822 -0.341 1.00 82.19 97 PHE A O 1
ATOM 808 N N . TRP A 1 98 ? 1.635 -9.195 0.818 1.00 85.69 98 TRP A N 1
ATOM 809 C CA . TRP A 1 98 ? 2.430 -10.406 0.573 1.00 85.69 98 TRP A CA 1
ATOM 810 C C . TRP A 1 98 ? 2.568 -10.705 -0.917 1.00 85.69 98 TRP A C 1
ATOM 812 O O . TRP A 1 98 ? 3.659 -11.037 -1.379 1.00 85.69 98 TRP A O 1
ATOM 822 N N . VAL A 1 99 ? 1.482 -10.546 -1.679 1.00 87.06 99 VAL A N 1
ATOM 823 C CA . VAL A 1 99 ? 1.484 -10.765 -3.129 1.00 87.06 99 VAL A CA 1
ATOM 824 C C . VAL A 1 99 ? 2.441 -9.793 -3.817 1.00 87.06 99 VAL A C 1
ATOM 826 O O . VAL A 1 99 ? 3.330 -10.244 -4.539 1.00 87.06 99 VAL A O 1
ATOM 829 N N . ILE A 1 100 ? 2.337 -8.487 -3.547 1.00 83.44 100 ILE A N 1
ATOM 830 C CA . ILE A 1 100 ? 3.231 -7.473 -4.137 1.00 83.44 100 ILE A CA 1
ATOM 831 C C . ILE A 1 100 ? 4.692 -7.767 -3.792 1.00 83.44 100 ILE A C 1
ATOM 833 O O . ILE A 1 100 ? 5.566 -7.734 -4.659 1.00 83.44 100 ILE A O 1
ATOM 837 N N . LEU A 1 101 ? 4.961 -8.089 -2.528 1.00 81.62 101 LEU A N 1
ATOM 838 C CA . LEU A 1 101 ? 6.316 -8.336 -2.064 1.00 81.62 101 LEU A CA 1
ATOM 839 C C . LEU A 1 101 ? 6.911 -9.613 -2.670 1.00 81.62 101 LEU A C 1
ATOM 841 O O . LEU A 1 101 ? 8.078 -9.624 -3.057 1.00 81.62 101 LEU A O 1
ATOM 845 N N . SER A 1 102 ? 6.106 -10.669 -2.810 1.00 86.00 102 SER A N 1
ATOM 846 C CA . SER A 1 102 ? 6.522 -11.906 -3.474 1.00 86.00 102 SER A CA 1
ATOM 847 C C . SER A 1 102 ? 6.817 -11.682 -4.960 1.00 86.00 102 SER A C 1
ATOM 849 O O . SER A 1 102 ? 7.852 -12.127 -5.454 1.00 86.00 102 SER A O 1
ATOM 851 N N . LEU A 1 103 ? 5.970 -10.917 -5.655 1.00 85.44 103 LEU A N 1
ATOM 852 C CA . LEU A 1 103 ? 6.170 -10.560 -7.056 1.00 85.44 103 LEU A CA 1
ATOM 853 C C . LEU A 1 103 ? 7.444 -9.729 -7.234 1.00 85.44 103 LEU A C 1
ATOM 855 O O . LEU A 1 103 ? 8.234 -9.986 -8.141 1.00 85.44 103 LEU A O 1
ATOM 859 N N . SER A 1 104 ? 7.682 -8.778 -6.330 1.00 82.94 104 SER A N 1
ATOM 860 C CA . SER A 1 104 ? 8.902 -7.979 -6.315 1.00 82.94 104 SER A CA 1
ATOM 861 C C . SER A 1 104 ? 10.155 -8.830 -6.088 1.00 82.94 104 SER A C 1
ATOM 863 O O . SER A 1 104 ? 11.142 -8.673 -6.807 1.00 82.94 104 SER A O 1
ATOM 865 N N . ALA A 1 105 ? 10.112 -9.785 -5.154 1.00 84.38 105 ALA A N 1
ATOM 866 C CA . ALA A 1 105 ? 11.225 -10.699 -4.914 1.00 84.38 105 ALA A CA 1
ATOM 867 C C . ALA A 1 105 ? 11.578 -11.517 -6.171 1.00 84.38 105 ALA A C 1
ATOM 869 O O . ALA A 1 105 ? 12.755 -11.652 -6.511 1.00 84.38 105 ALA A O 1
ATOM 870 N N . VAL A 1 106 ? 10.570 -12.005 -6.904 1.00 88.19 106 VAL A N 1
ATOM 871 C CA . VAL A 1 106 ? 10.767 -12.720 -8.177 1.00 88.19 106 VAL A CA 1
ATOM 872 C C . VAL A 1 106 ? 11.328 -11.792 -9.260 1.00 88.19 106 VAL A C 1
ATOM 874 O O . VAL A 1 106 ? 12.272 -12.169 -9.956 1.00 88.19 106 VAL A O 1
ATOM 877 N N . ALA A 1 107 ? 10.803 -10.570 -9.386 1.00 83.56 107 ALA A N 1
ATOM 878 C CA . ALA A 1 107 ? 11.271 -9.588 -10.366 1.00 83.56 107 ALA A CA 1
ATOM 879 C C . ALA A 1 107 ? 12.745 -9.212 -10.147 1.00 83.56 107 ALA A C 1
ATOM 881 O O . ALA A 1 107 ? 13.529 -9.156 -11.095 1.00 83.56 107 ALA A O 1
ATOM 882 N N . VAL A 1 108 ? 13.145 -9.022 -8.889 1.00 83.25 108 VAL A N 1
ATOM 883 C CA . VAL A 1 108 ? 14.532 -8.743 -8.511 1.00 83.25 108 VAL A CA 1
ATOM 884 C C . VAL A 1 108 ? 15.438 -9.941 -8.789 1.00 83.25 108 VAL A C 1
ATOM 886 O O . VAL A 1 108 ? 16.537 -9.759 -9.311 1.00 83.25 108 VAL A O 1
ATOM 889 N N . LEU A 1 109 ? 14.992 -11.168 -8.498 1.00 84.06 109 LEU A N 1
ATOM 890 C CA . LEU A 1 109 ? 15.756 -12.377 -8.814 1.00 84.06 109 LEU A CA 1
ATOM 891 C C . LEU A 1 109 ? 16.003 -12.495 -10.325 1.00 84.06 109 LEU A C 1
ATOM 893 O O . LEU A 1 109 ? 17.123 -12.773 -10.753 1.00 84.06 109 LEU A O 1
ATOM 897 N N . TYR A 1 110 ? 14.981 -12.224 -11.136 1.00 85.94 110 TYR A N 1
ATOM 898 C CA . TYR A 1 110 ? 15.099 -12.205 -12.591 1.00 85.94 110 TYR A CA 1
ATOM 899 C C . TYR A 1 110 ? 16.043 -11.096 -13.082 1.00 85.94 110 TYR A C 1
ATOM 901 O O . TYR A 1 110 ? 16.925 -11.350 -13.906 1.00 85.94 110 TYR A O 1
ATOM 909 N N . GLY A 1 111 ? 15.924 -9.887 -12.524 1.00 81.81 111 GLY A N 1
ATOM 910 C CA . GLY A 1 111 ? 16.827 -8.767 -12.795 1.00 81.81 111 GLY A CA 1
ATOM 911 C C . GLY A 1 111 ? 18.282 -9.084 -12.446 1.00 81.81 111 GLY A C 1
ATOM 912 O O . GLY A 1 111 ? 19.182 -8.784 -13.230 1.00 81.81 111 GLY A O 1
ATOM 913 N N . LEU A 1 112 ? 18.519 -9.779 -11.330 1.00 82.19 112 LEU A N 1
ATOM 914 C CA . LEU A 1 112 ? 19.843 -10.242 -10.921 1.00 82.19 112 LEU A CA 1
ATOM 915 C C . LEU A 1 112 ? 20.419 -11.228 -11.945 1.00 82.19 112 LEU A C 1
ATOM 917 O O . LEU A 1 112 ? 21.553 -11.047 -12.387 1.00 82.19 112 LEU A O 1
ATOM 921 N N . VAL A 1 113 ? 19.642 -12.229 -12.368 1.00 86.50 113 VAL A N 1
ATOM 922 C CA . VAL A 1 113 ? 20.070 -13.204 -13.385 1.00 86.50 113 VAL A CA 1
ATOM 923 C C . VAL A 1 113 ? 20.412 -12.501 -14.698 1.00 86.50 113 VAL A C 1
ATOM 925 O O . VAL A 1 113 ? 21.499 -12.716 -15.236 1.00 86.50 113 VAL A O 1
ATOM 928 N N . LEU A 1 114 ? 19.545 -11.602 -15.174 1.00 80.50 114 LEU A N 1
ATOM 929 C CA . LEU A 1 114 ? 19.816 -10.790 -16.360 1.00 80.50 114 LEU A CA 1
ATOM 930 C C . LEU A 1 114 ? 21.093 -9.969 -16.190 1.00 80.50 114 LEU A C 1
ATOM 932 O O . LEU A 1 114 ? 21.949 -9.984 -17.067 1.00 80.50 114 LEU A O 1
ATOM 936 N N . SER A 1 115 ? 21.274 -9.312 -15.046 1.00 78.31 115 SER A N 1
ATOM 937 C CA . SER A 1 115 ? 22.462 -8.505 -14.769 1.00 78.31 115 SER A CA 1
ATOM 938 C C . SER A 1 115 ? 23.759 -9.327 -14.824 1.00 78.31 115 SER A C 1
ATOM 940 O O . SER A 1 115 ? 24.761 -8.848 -15.356 1.00 78.31 115 SER A O 1
ATOM 942 N N . ILE A 1 116 ? 23.735 -10.585 -14.364 1.00 82.19 116 ILE A N 1
ATOM 943 C CA . ILE A 1 116 ? 24.870 -11.520 -14.419 1.00 82.19 116 ILE A CA 1
ATOM 944 C C . ILE A 1 116 ? 25.143 -11.958 -15.865 1.00 82.19 116 ILE A C 1
ATOM 946 O O . ILE A 1 116 ? 26.299 -11.979 -16.296 1.00 82.19 116 ILE A O 1
ATOM 950 N N . VAL A 1 117 ? 24.096 -12.269 -16.634 1.00 84.31 117 VAL A N 1
ATOM 951 C CA . VAL A 1 117 ? 24.205 -12.633 -18.057 1.00 84.31 117 VAL A CA 1
ATOM 952 C C . VAL A 1 117 ? 24.759 -11.460 -18.877 1.00 84.31 117 VAL A C 1
ATOM 954 O O . VAL A 1 117 ? 25.716 -11.630 -19.633 1.00 84.31 117 VAL A O 1
ATOM 957 N N . LEU A 1 118 ? 24.240 -10.250 -18.659 1.00 74.44 118 LEU A N 1
ATOM 958 C CA . LEU A 1 118 ? 24.719 -9.007 -19.271 1.00 74.44 118 LEU A CA 1
ATOM 959 C C . LEU A 1 118 ? 26.149 -8.647 -18.836 1.00 74.44 118 LEU A C 1
ATOM 961 O O . LEU A 1 118 ? 26.908 -8.069 -19.613 1.00 74.44 118 LEU A O 1
ATOM 965 N N . ALA A 1 119 ? 26.554 -8.994 -17.610 1.00 71.88 119 ALA A N 1
ATOM 966 C CA . ALA A 1 119 ? 27.932 -8.823 -17.149 1.00 71.88 119 ALA A CA 1
ATOM 967 C C . ALA A 1 119 ? 28.914 -9.778 -17.849 1.00 71.88 119 ALA A C 1
ATOM 969 O O . ALA A 1 119 ? 30.089 -9.436 -17.985 1.00 71.88 119 ALA A O 1
ATOM 970 N N . ARG A 1 120 ? 28.443 -10.945 -18.311 1.00 75.75 120 ARG A N 1
ATOM 971 C CA . ARG A 1 120 ? 29.227 -11.906 -19.104 1.00 75.75 120 ARG A CA 1
ATOM 972 C C . ARG A 1 120 ? 29.310 -11.530 -20.585 1.00 75.75 120 ARG A C 1
ATOM 974 O O . ARG A 1 120 ? 30.311 -11.852 -21.219 1.00 75.75 120 ARG A O 1
ATOM 981 N N . SER A 1 121 ? 28.310 -10.842 -21.141 1.00 72.69 121 SER A N 1
ATOM 982 C CA . SER A 1 121 ? 28.358 -10.347 -22.521 1.00 72.69 121 SER A CA 1
ATOM 983 C C . SER A 1 121 ? 29.291 -9.134 -22.629 1.00 72.69 121 SER A C 1
ATOM 985 O O . SER A 1 121 ? 28.971 -8.034 -22.184 1.00 72.69 121 SER A O 1
ATOM 987 N N . THR A 1 122 ? 30.466 -9.324 -23.222 1.00 58.47 122 THR A N 1
ATOM 988 C CA . THR A 1 122 ? 31.552 -8.329 -23.307 1.00 58.47 122 THR A CA 1
ATOM 989 C C . THR A 1 122 ? 31.309 -7.193 -24.314 1.00 58.47 122 THR A C 1
ATOM 991 O O . THR A 1 122 ? 32.128 -6.282 -24.402 1.00 58.47 122 THR A O 1
ATOM 994 N N . HIS A 1 123 ? 30.197 -7.210 -25.058 1.00 58.66 123 HIS A N 1
ATOM 995 C CA . HIS A 1 123 ? 30.019 -6.417 -26.285 1.00 58.66 123 HIS A CA 1
ATOM 996 C C . HIS A 1 123 ? 29.170 -5.127 -26.134 1.00 58.66 123 HIS A C 1
ATOM 998 O O . HIS A 1 123 ? 28.825 -4.503 -27.134 1.00 58.66 123 HIS A O 1
ATOM 1004 N N . L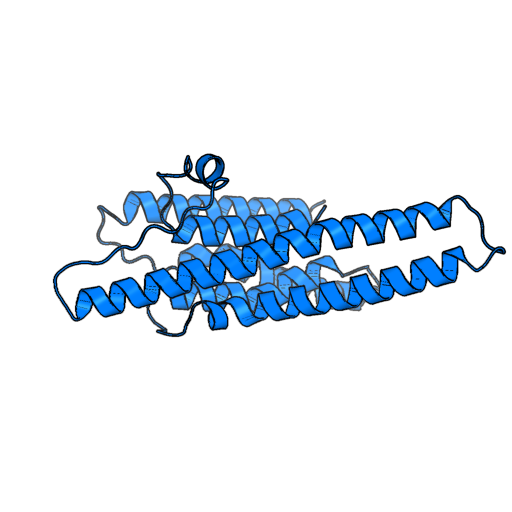EU A 1 124 ? 28.818 -4.691 -24.914 1.00 57.38 124 LEU A N 1
ATOM 1005 C CA . LEU A 1 124 ? 28.010 -3.474 -24.686 1.00 57.38 124 LEU A CA 1
ATOM 1006 C C . LEU A 1 124 ? 28.681 -2.464 -23.730 1.00 57.38 124 LEU A C 1
ATOM 1008 O O . LEU A 1 124 ? 29.331 -2.832 -22.750 1.00 57.38 124 LEU A O 1
ATOM 1012 N N . VAL A 1 125 ? 28.494 -1.172 -24.037 1.00 57.94 125 VAL A N 1
ATOM 1013 C CA . VAL A 1 125 ? 29.084 0.029 -23.407 1.00 57.94 125 VAL A CA 1
ATOM 1014 C C . VAL A 1 125 ? 29.049 -0.016 -21.867 1.00 57.94 125 VAL A C 1
ATOM 1016 O O . VAL A 1 125 ? 27.999 -0.114 -21.231 1.00 57.94 125 VAL A O 1
ATOM 1019 N N . THR A 1 126 ? 30.224 0.111 -21.247 1.00 56.12 126 THR A N 1
ATOM 1020 C CA . THR A 1 126 ? 30.493 -0.097 -19.809 1.00 56.12 126 THR A CA 1
ATOM 1021 C C . THR A 1 126 ? 29.806 0.888 -18.851 1.00 56.12 126 THR A C 1
ATOM 1023 O O . THR A 1 126 ? 29.717 0.594 -17.655 1.00 56.12 126 THR A O 1
ATOM 1026 N N . ALA A 1 127 ? 29.301 2.026 -19.343 1.00 58.09 127 ALA A N 1
ATOM 1027 C CA . ALA A 1 127 ? 28.638 3.053 -18.534 1.00 58.09 127 ALA A CA 1
ATOM 1028 C C . ALA A 1 127 ? 27.166 2.722 -18.210 1.00 58.09 127 ALA A C 1
ATOM 1030 O O . ALA A 1 127 ? 26.743 2.885 -17.067 1.00 58.09 127 ALA A O 1
ATOM 1031 N N . HIS A 1 128 ? 26.398 2.185 -19.166 1.00 54.34 128 HIS A N 1
ATOM 1032 C CA . HIS A 1 128 ? 24.976 1.862 -18.960 1.00 54.34 128 HIS A CA 1
ATOM 1033 C C . HIS A 1 128 ? 24.792 0.582 -18.116 1.00 54.34 128 HIS A C 1
ATOM 1035 O O . HIS A 1 128 ? 23.888 0.492 -17.287 1.00 54.34 128 HIS A O 1
ATOM 1041 N N . ARG A 1 129 ? 25.735 -0.370 -18.223 1.00 62.06 129 ARG A N 1
ATOM 1042 C CA . ARG A 1 129 ? 25.738 -1.655 -17.493 1.00 62.06 129 ARG A CA 1
ATOM 1043 C C . ARG A 1 129 ? 25.741 -1.497 -15.970 1.00 62.06 129 ARG A C 1
ATOM 1045 O O . ARG A 1 129 ? 25.079 -2.255 -15.269 1.00 62.06 129 ARG A O 1
ATOM 1052 N N . ARG A 1 130 ? 26.485 -0.516 -15.448 1.00 63.66 130 ARG A N 1
ATOM 1053 C CA . ARG A 1 130 ? 26.582 -0.283 -13.999 1.00 63.66 130 ARG A CA 1
ATOM 1054 C C . ARG A 1 130 ? 25.253 0.191 -13.427 1.00 63.66 130 ARG A C 1
ATOM 1056 O O . ARG A 1 130 ? 24.867 -0.273 -12.365 1.00 63.66 130 ARG A O 1
ATOM 1063 N N . HIS A 1 131 ? 24.535 1.052 -14.144 1.00 61.44 131 HIS A N 1
ATOM 1064 C CA . HIS A 1 131 ? 23.280 1.619 -13.662 1.00 61.44 131 HIS A CA 1
ATOM 1065 C C . HIS A 1 131 ? 22.193 0.547 -13.461 1.00 61.44 131 HIS A C 1
ATOM 1067 O O . HIS A 1 131 ? 21.563 0.516 -12.407 1.00 61.44 131 HIS A O 1
ATOM 1073 N N . HIS A 1 132 ? 22.054 -0.402 -14.396 1.00 65.44 132 HIS A N 1
ATOM 1074 C CA . HIS A 1 132 ? 21.113 -1.523 -14.253 1.00 65.44 132 HIS A CA 1
ATOM 1075 C C . HIS A 1 132 ? 21.481 -2.479 -13.104 1.00 65.44 132 HIS A C 1
ATOM 1077 O O . HIS A 1 132 ? 20.600 -2.929 -12.375 1.00 65.44 132 HIS A O 1
ATOM 1083 N N . VAL A 1 133 ? 22.777 -2.747 -12.895 1.00 67.62 133 VAL A N 1
ATOM 1084 C CA . VAL A 1 133 ? 23.257 -3.595 -11.787 1.00 67.62 133 VAL A CA 1
ATOM 1085 C C . VAL A 1 133 ? 23.049 -2.908 -10.434 1.00 67.62 133 VAL A C 1
ATOM 1087 O O . VAL A 1 133 ? 22.514 -3.522 -9.514 1.00 67.62 133 VAL A O 1
ATOM 1090 N N . TYR A 1 134 ? 23.433 -1.632 -10.304 1.00 70.69 134 TYR A N 1
ATOM 1091 C CA . TYR A 1 134 ? 23.248 -0.872 -9.065 1.00 70.69 134 TYR A CA 1
ATOM 1092 C C . TYR A 1 134 ? 21.768 -0.716 -8.717 1.00 70.69 134 TYR A C 1
ATOM 1094 O O . TYR A 1 134 ? 21.407 -0.919 -7.562 1.00 70.69 134 TYR A O 1
ATOM 1102 N N . SER A 1 135 ? 20.911 -0.436 -9.705 1.00 72.12 135 SER A N 1
ATOM 1103 C CA . SER A 1 135 ? 19.464 -0.362 -9.489 1.00 72.12 135 SER A CA 1
ATOM 1104 C C . SER A 1 135 ? 18.912 -1.694 -8.970 1.00 72.12 135 SER A C 1
ATOM 1106 O O . SER A 1 135 ? 18.267 -1.713 -7.923 1.00 72.12 135 SER A O 1
ATOM 1108 N N . SER A 1 136 ? 19.251 -2.823 -9.607 1.00 73.12 136 SER A N 1
ATOM 1109 C CA . SER A 1 136 ? 18.796 -4.145 -9.153 1.00 73.12 136 SER A CA 1
ATOM 1110 C C . SER A 1 136 ? 19.275 -4.477 -7.737 1.00 73.12 136 SER A C 1
ATOM 1112 O O . SER A 1 136 ? 18.491 -5.000 -6.955 1.00 73.12 136 SER A O 1
ATOM 1114 N N . LEU A 1 137 ? 20.527 -4.160 -7.386 1.00 73.62 137 LEU A N 1
ATOM 1115 C CA . LEU A 1 137 ? 21.073 -4.421 -6.048 1.00 73.62 137 LEU A CA 1
ATOM 1116 C C . LEU A 1 137 ? 20.410 -3.572 -4.961 1.00 73.62 137 LEU A C 1
ATOM 1118 O O . LEU A 1 137 ? 20.132 -4.084 -3.878 1.00 73.62 137 LEU A O 1
ATOM 1122 N N . VAL A 1 138 ? 20.146 -2.294 -5.243 1.00 74.06 138 VAL A N 1
ATOM 1123 C CA . VAL A 1 138 ? 19.429 -1.404 -4.318 1.00 74.06 138 VAL A CA 1
ATOM 1124 C C . VAL A 1 138 ? 18.006 -1.914 -4.090 1.00 74.06 138 VAL A C 1
ATOM 1126 O O . VAL A 1 138 ? 17.565 -1.978 -2.944 1.00 74.06 138 VAL A O 1
ATOM 1129 N N . HIS A 1 139 ? 17.328 -2.378 -5.144 1.00 71.69 139 HIS A N 1
ATOM 1130 C CA . HIS A 1 139 ? 16.009 -2.999 -5.019 1.00 71.69 139 HIS A CA 1
ATOM 1131 C C . HIS A 1 139 ? 16.061 -4.286 -4.180 1.00 71.69 139 HIS A C 1
ATOM 1133 O O . HIS A 1 139 ? 15.251 -4.446 -3.268 1.00 71.69 139 HIS A O 1
ATOM 1139 N N . THR A 1 140 ? 17.050 -5.166 -4.386 1.00 75.62 140 THR A N 1
ATOM 1140 C CA . THR A 1 140 ? 17.248 -6.356 -3.534 1.00 75.62 140 THR A CA 1
ATOM 1141 C C . THR A 1 140 ? 17.451 -5.986 -2.067 1.00 75.62 140 THR A C 1
ATOM 1143 O O . THR A 1 140 ? 16.856 -6.598 -1.178 1.00 75.62 140 THR A O 1
ATOM 1146 N N . LEU A 1 141 ? 18.282 -4.972 -1.811 1.00 75.31 141 LEU A N 1
ATOM 1147 C CA . LEU A 1 141 ? 18.600 -4.509 -0.464 1.00 75.31 141 LEU A CA 1
ATOM 1148 C C . LEU A 1 141 ? 17.383 -3.903 0.244 1.00 75.31 141 LEU A C 1
ATOM 1150 O O . LEU A 1 141 ? 17.344 -3.928 1.466 1.00 75.31 141 LEU A O 1
ATOM 1154 N N . PHE A 1 142 ? 16.393 -3.389 -0.489 1.00 73.25 142 PHE A N 1
ATOM 1155 C CA . PHE A 1 142 ? 15.168 -2.831 0.086 1.00 73.25 142 PHE A CA 1
ATOM 1156 C C . PHE A 1 142 ? 14.086 -3.894 0.342 1.00 73.25 142 PHE A C 1
ATOM 1158 O O . PHE A 1 142 ? 13.422 -3.878 1.381 1.00 73.25 142 PHE A O 1
ATOM 1165 N N . VAL A 1 143 ? 13.942 -4.866 -0.566 1.00 76.62 143 VAL A N 1
ATOM 1166 C CA . VAL A 1 143 ? 12.923 -5.927 -0.471 1.00 76.62 143 VAL A CA 1
ATOM 1167 C C . VAL A 1 143 ? 13.175 -6.858 0.717 1.00 76.62 143 VAL A C 1
ATOM 1169 O O . VAL A 1 143 ? 12.232 -7.207 1.427 1.00 76.62 143 VAL A O 1
ATOM 1172 N N . ILE A 1 144 ? 14.431 -7.240 0.976 1.00 78.75 144 ILE A N 1
ATOM 1173 C CA . ILE A 1 144 ? 14.762 -8.199 2.046 1.00 78.75 144 ILE A CA 1
ATOM 1174 C C . ILE A 1 144 ? 14.394 -7.654 3.444 1.00 78.75 144 ILE A C 1
ATOM 1176 O O . ILE A 1 144 ? 13.660 -8.337 4.164 1.00 78.75 144 ILE A O 1
ATOM 1180 N N . PRO A 1 145 ? 14.815 -6.438 3.854 1.00 78.12 145 PRO A N 1
ATOM 1181 C CA . PRO A 1 145 ? 14.400 -5.850 5.127 1.00 78.12 145 PRO A CA 1
ATOM 1182 C C . PRO A 1 145 ? 12.890 -5.630 5.221 1.00 78.12 145 PRO A C 1
ATOM 1184 O O . PRO A 1 145 ? 12.316 -5.850 6.287 1.00 78.12 145 PRO A O 1
ATOM 1187 N N . ALA A 1 146 ? 12.237 -5.240 4.121 1.00 73.44 146 ALA A N 1
ATOM 1188 C CA . ALA A 1 146 ? 10.786 -5.076 4.089 1.00 73.44 146 ALA A CA 1
ATOM 1189 C C . ALA A 1 146 ? 10.054 -6.404 4.363 1.00 73.44 146 ALA A C 1
ATOM 1191 O O . ALA A 1 146 ? 9.083 -6.422 5.118 1.00 73.44 146 ALA A O 1
ATOM 1192 N N . LEU A 1 147 ? 10.555 -7.521 3.823 1.00 78.56 147 LEU A N 1
ATOM 1193 C CA . LEU A 1 147 ? 10.011 -8.867 4.039 1.00 78.56 147 LEU A CA 1
ATOM 1194 C C . LEU A 1 147 ? 10.192 -9.342 5.476 1.00 78.56 147 LEU A C 1
ATOM 1196 O O . LEU A 1 147 ? 9.241 -9.823 6.090 1.00 78.56 147 LEU A O 1
ATOM 1200 N N . ILE A 1 148 ? 11.376 -9.130 6.047 1.00 82.69 148 ILE A N 1
ATOM 1201 C CA . ILE A 1 148 ? 11.635 -9.440 7.456 1.00 82.69 148 ILE A CA 1
ATOM 1202 C C . ILE A 1 148 ? 10.712 -8.612 8.359 1.00 82.69 148 ILE A C 1
ATOM 1204 O O . ILE A 1 148 ? 10.091 -9.161 9.267 1.00 82.69 148 ILE A O 1
ATOM 1208 N N . CYS A 1 149 ? 10.571 -7.309 8.093 1.00 78.88 149 CYS A N 1
ATOM 1209 C CA . CYS A 1 149 ? 9.684 -6.442 8.865 1.00 78.88 149 CYS A CA 1
ATOM 1210 C C . CYS A 1 149 ? 8.224 -6.907 8.784 1.00 78.88 149 CYS A C 1
ATOM 1212 O O . CYS A 1 149 ? 7.545 -6.970 9.806 1.00 78.88 149 CYS A O 1
ATOM 1214 N N . LEU A 1 150 ? 7.755 -7.299 7.596 1.00 75.25 150 LEU A N 1
ATOM 1215 C CA . LEU A 1 150 ? 6.399 -7.803 7.403 1.00 75.25 150 LEU A CA 1
ATOM 1216 C C . LEU A 1 150 ? 6.147 -9.104 8.179 1.00 75.25 150 LEU A C 1
ATOM 1218 O O . LEU A 1 150 ? 5.124 -9.216 8.854 1.00 75.25 150 LEU A O 1
ATOM 1222 N N . ILE A 1 151 ? 7.077 -10.067 8.130 1.00 82.62 151 ILE A N 1
ATOM 1223 C CA . ILE A 1 151 ? 6.983 -11.312 8.913 1.00 82.62 151 ILE A CA 1
ATOM 1224 C C . ILE A 1 151 ? 6.913 -10.989 10.411 1.00 82.62 151 ILE A C 1
ATOM 1226 O O . ILE A 1 151 ? 6.050 -11.498 11.123 1.00 82.62 151 ILE A O 1
ATOM 1230 N N . LEU A 1 152 ? 7.803 -10.123 10.899 1.00 78.56 152 LEU A N 1
ATOM 1231 C CA . LEU A 1 152 ? 7.850 -9.768 12.318 1.00 78.56 152 LEU A CA 1
ATOM 1232 C C . LEU A 1 152 ? 6.591 -9.012 12.763 1.00 78.56 152 LEU A C 1
ATOM 1234 O O . LEU A 1 152 ? 6.066 -9.280 13.843 1.00 78.56 152 LEU A O 1
ATOM 1238 N N . LEU A 1 153 ? 6.087 -8.091 11.937 1.00 75.44 153 LEU A N 1
ATOM 1239 C CA . LEU A 1 153 ? 4.883 -7.316 12.221 1.00 75.44 153 LEU A CA 1
ATOM 1240 C C . LEU A 1 153 ? 3.645 -8.213 12.254 1.00 75.44 153 LEU A C 1
ATOM 1242 O O . LEU A 1 153 ? 2.875 -8.141 13.208 1.00 75.44 153 LEU A O 1
ATOM 1246 N N . THR A 1 154 ? 3.470 -9.073 11.249 1.00 78.25 154 THR A N 1
ATOM 1247 C CA . THR A 1 154 ? 2.346 -10.021 11.194 1.00 78.25 154 THR A CA 1
ATOM 1248 C C . THR A 1 154 ? 2.378 -10.989 12.369 1.00 78.25 154 THR A C 1
ATOM 1250 O O . THR A 1 154 ? 1.358 -11.145 13.031 1.00 78.25 154 THR A O 1
ATOM 1253 N N . GLY A 1 155 ? 3.548 -11.539 12.708 1.00 79.88 155 GLY A N 1
ATOM 1254 C CA . GLY A 1 155 ? 3.711 -12.391 13.887 1.00 79.88 155 GLY A CA 1
ATOM 1255 C C . GLY A 1 155 ? 3.372 -11.666 15.193 1.00 79.88 155 GLY A C 1
ATOM 1256 O O . GLY A 1 155 ? 2.633 -12.193 16.020 1.00 79.88 155 GLY A O 1
ATOM 1257 N N . LYS A 1 156 ? 3.846 -10.426 15.372 1.00 78.50 156 LYS A N 1
ATOM 1258 C CA . LYS A 1 156 ? 3.556 -9.639 16.580 1.00 78.50 156 LYS A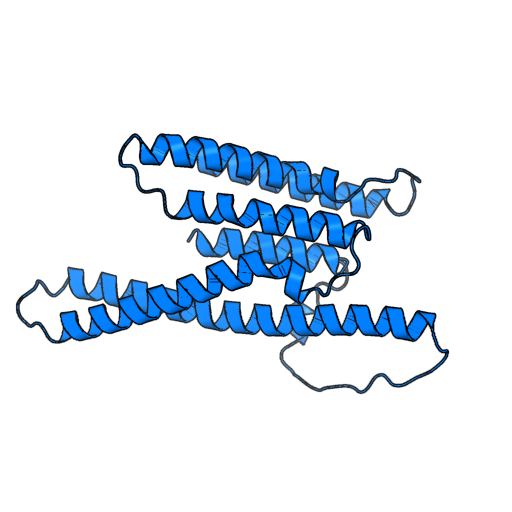 CA 1
ATOM 1259 C C . LYS A 1 156 ? 2.078 -9.267 16.689 1.00 78.50 156 LYS A C 1
ATOM 1261 O O . LYS A 1 156 ? 1.544 -9.256 17.795 1.00 78.50 156 LYS A O 1
ATOM 1266 N N . LEU A 1 157 ? 1.428 -8.926 15.578 1.00 75.94 157 LEU A N 1
ATOM 1267 C CA . LEU A 1 157 ? 0.006 -8.575 15.557 1.00 75.94 157 LEU A CA 1
ATOM 1268 C C . LEU A 1 157 ? -0.884 -9.791 15.814 1.00 75.94 157 LEU A C 1
ATOM 1270 O O . LEU A 1 157 ? -1.850 -9.679 16.564 1.00 75.94 157 LEU A O 1
ATOM 1274 N N . ASP A 1 158 ? -0.531 -10.950 15.259 1.00 78.56 158 ASP A N 1
ATOM 1275 C CA . ASP A 1 158 ? -1.266 -12.188 15.501 1.00 78.56 158 ASP A CA 1
ATOM 1276 C C . ASP A 1 158 ? -1.173 -12.589 16.979 1.00 78.56 158 ASP A C 1
ATOM 1278 O O . ASP A 1 158 ? -2.194 -12.790 17.626 1.00 78.56 158 ASP A O 1
ATOM 1282 N N . MET A 1 159 ? 0.028 -12.552 17.576 1.00 73.56 159 MET A N 1
ATOM 1283 C CA . MET A 1 159 ? 0.217 -12.810 19.014 1.00 73.56 159 MET A CA 1
ATOM 1284 C C . MET A 1 159 ? -0.618 -11.893 19.921 1.00 73.56 159 MET A C 1
ATOM 1286 O O . MET A 1 159 ? -1.082 -12.334 20.972 1.00 73.56 159 MET A O 1
ATOM 1290 N N . LEU A 1 160 ? -0.811 -10.623 19.544 1.00 69.44 160 LEU A N 1
ATOM 1291 C CA . LEU A 1 160 ? -1.681 -9.715 20.298 1.00 69.44 160 LEU A CA 1
ATOM 1292 C C . LEU A 1 160 ? -3.148 -10.142 20.226 1.00 69.44 160 LEU A C 1
ATOM 1294 O O . LEU A 1 160 ? -3.819 -10.139 21.252 1.00 69.44 160 LEU A O 1
ATOM 1298 N N . GLN A 1 161 ? -3.616 -10.548 19.044 1.00 69.06 161 GLN A N 1
ATOM 1299 C CA . GLN A 1 161 ? -4.983 -11.027 18.857 1.00 69.06 161 GLN A CA 1
ATOM 1300 C C . GLN A 1 161 ? -5.267 -12.257 19.733 1.00 69.06 161 GLN A C 1
ATOM 1302 O O . GLN A 1 161 ? -6.271 -12.275 20.441 1.00 69.06 161 GLN A O 1
ATOM 1307 N N . TRP A 1 162 ? -4.363 -13.243 19.758 1.00 61.59 162 TRP A N 1
ATOM 1308 C CA . TRP A 1 162 ? -4.499 -14.417 20.632 1.00 61.59 162 TRP A CA 1
ATOM 1309 C C . TRP A 1 162 ? -4.480 -14.042 22.118 1.00 61.59 162 TRP A C 1
ATOM 1311 O O . TRP A 1 162 ? -5.284 -14.555 22.889 1.00 61.59 162 TRP A O 1
ATOM 1321 N N . SER A 1 163 ? -3.629 -13.092 22.524 1.00 63.16 163 SER A N 1
ATOM 1322 C CA . SER A 1 163 ? -3.570 -12.648 23.922 1.00 63.16 163 SER A CA 1
ATOM 1323 C C . SER A 1 163 ? -4.866 -11.998 24.408 1.00 63.16 163 SER A C 1
ATOM 1325 O O . SER A 1 163 ? -5.148 -12.085 25.602 1.00 63.16 163 SER A O 1
ATOM 1327 N N . ASP A 1 164 ? -5.618 -11.314 23.546 1.00 61.47 164 ASP A N 1
ATOM 1328 C CA . ASP A 1 164 ? -6.894 -10.704 23.933 1.00 61.47 164 ASP A CA 1
ATOM 1329 C C . ASP A 1 164 ? -8.031 -11.740 23.967 1.00 61.47 164 ASP A C 1
ATOM 1331 O O . ASP A 1 164 ? -8.870 -11.696 24.869 1.00 61.47 164 ASP A O 1
ATOM 1335 N N . VAL A 1 165 ? -7.996 -12.742 23.078 1.00 61.44 165 VAL A N 1
ATOM 1336 C CA . VAL A 1 165 ? -8.896 -13.911 23.127 1.00 61.44 165 VAL A CA 1
ATOM 1337 C C . VAL A 1 165 ? -8.668 -14.737 24.404 1.00 61.44 165 VAL A C 1
ATOM 1339 O O . VAL A 1 165 ? -9.627 -15.079 25.101 1.00 61.44 165 VAL A O 1
ATOM 1342 N N . ASP A 1 166 ? -7.408 -14.987 24.772 1.00 56.38 166 ASP A N 1
ATOM 1343 C CA . ASP A 1 166 ? -7.047 -15.722 25.993 1.00 56.38 166 ASP A CA 1
ATOM 1344 C C . ASP A 1 166 ? -7.359 -14.916 27.271 1.00 56.38 166 ASP A C 1
ATOM 1346 O O . ASP A 1 166 ? -7.813 -15.471 28.273 1.00 56.38 166 ASP A O 1
ATOM 1350 N N . ARG A 1 167 ? -7.211 -13.580 27.248 1.00 49.44 167 ARG A N 1
ATOM 1351 C CA . ARG A 1 167 ? -7.626 -12.698 28.363 1.00 49.44 167 ARG A CA 1
ATOM 1352 C C . ARG A 1 167 ? -9.132 -12.657 28.571 1.00 49.44 167 ARG A C 1
ATOM 1354 O O . ARG A 1 167 ? -9.575 -12.501 29.706 1.00 49.44 167 ARG A O 1
ATOM 1361 N N . SER A 1 168 ? -9.914 -12.780 27.501 1.00 52.53 168 SER A N 1
ATOM 1362 C CA . SER A 1 168 ? -11.369 -12.896 27.606 1.00 52.53 168 SER A CA 1
ATOM 1363 C C . SER A 1 168 ? -11.805 -14.248 28.180 1.00 52.53 168 SER A C 1
ATOM 1365 O O . SER A 1 168 ? -12.962 -14.375 28.582 1.00 52.53 168 SER A O 1
ATOM 1367 N N . THR A 1 169 ? -10.923 -15.255 28.212 1.00 48.31 169 THR A N 1
ATOM 1368 C CA . THR A 1 169 ? -11.278 -16.623 28.605 1.00 48.31 169 THR A CA 1
ATOM 1369 C C . THR A 1 169 ? -10.664 -17.094 29.925 1.00 48.31 169 THR A C 1
ATOM 1371 O O . THR A 1 169 ? -11.291 -17.949 30.547 1.00 48.31 169 THR A O 1
ATOM 1374 N N . MET A 1 170 ? -9.552 -16.538 30.441 1.00 39.25 170 MET A N 1
ATOM 1375 C CA . MET A 1 170 ? -9.026 -16.899 31.777 1.00 39.25 170 MET A CA 1
ATOM 1376 C C . MET A 1 170 ? -8.258 -15.773 32.510 1.00 39.25 170 MET A C 1
ATOM 1378 O O . MET A 1 170 ? -7.542 -14.990 31.882 1.00 39.25 170 MET A O 1
ATOM 1382 N N . PRO A 1 171 ? -8.339 -15.706 33.860 1.00 45.50 171 PRO A N 1
ATOM 1383 C CA . PRO A 1 171 ? -7.541 -14.797 34.670 1.00 45.50 171 PRO A CA 1
ATOM 1384 C C . PRO A 1 171 ? -6.153 -15.410 34.955 1.00 45.50 171 PRO A C 1
ATOM 1386 O O . PRO A 1 171 ? -6.040 -16.577 35.310 1.00 45.50 171 PRO A O 1
ATOM 1389 N N . PHE A 1 172 ? -5.116 -14.574 34.881 1.00 42.97 172 PHE A N 1
ATOM 1390 C CA . PHE A 1 172 ? -3.733 -14.796 35.342 1.00 42.97 172 PHE A CA 1
ATOM 1391 C C . PHE A 1 172 ? -2.747 -15.617 34.478 1.00 42.97 172 PHE A C 1
ATOM 1393 O O . PHE A 1 172 ? -2.759 -16.838 34.439 1.00 42.97 172 PHE A O 1
ATOM 1400 N N . THR A 1 173 ? -1.740 -14.859 34.012 1.00 41.44 173 THR A N 1
ATOM 1401 C CA . THR A 1 173 ? -0.298 -15.181 33.923 1.00 41.44 173 THR A CA 1
ATOM 1402 C C . THR A 1 173 ? 0.149 -16.223 32.897 1.00 41.44 173 THR A C 1
ATOM 1404 O O . THR A 1 173 ? -0.091 -17.401 33.076 1.00 41.44 173 THR A O 1
ATOM 1407 N N . VAL A 1 174 ? 0.930 -15.793 31.896 1.00 38.88 174 VAL A N 1
ATOM 1408 C CA . VAL A 1 174 ? 2.369 -16.109 31.705 1.00 38.88 174 VAL A CA 1
ATOM 1409 C C . VAL A 1 174 ? 2.849 -15.294 30.493 1.00 38.88 174 VAL A C 1
ATOM 1411 O O . VAL A 1 174 ? 2.697 -15.704 29.348 1.00 38.88 174 VAL A O 1
ATOM 1414 N N . THR A 1 175 ? 3.450 -14.123 30.724 1.00 39.44 175 THR A N 1
ATOM 1415 C CA . THR A 1 175 ? 4.141 -13.379 29.655 1.00 39.44 175 THR A CA 1
ATOM 1416 C C . THR A 1 175 ? 5.617 -13.759 29.669 1.00 39.44 175 THR A C 1
ATOM 1418 O O . THR A 1 175 ? 6.422 -13.199 30.416 1.00 39.44 175 THR A O 1
ATOM 1421 N N . LEU A 1 176 ? 5.965 -14.745 28.848 1.00 36.69 176 LEU A N 1
ATOM 1422 C CA . LEU A 1 176 ? 7.330 -15.211 28.637 1.00 36.69 176 LEU A CA 1
ATOM 1423 C C . LEU A 1 176 ? 8.079 -14.175 27.779 1.00 36.69 176 LEU A C 1
ATOM 1425 O O . LEU A 1 176 ? 7.758 -13.948 26.614 1.00 36.69 176 LEU A O 1
ATOM 1429 N N . ARG A 1 177 ? 9.052 -13.486 28.390 1.00 41.72 177 ARG A N 1
ATOM 1430 C CA . ARG A 1 177 ? 9.943 -12.529 27.716 1.00 41.72 177 ARG A CA 1
ATOM 1431 C C . ARG A 1 177 ? 10.818 -13.256 26.695 1.00 41.72 177 ARG A C 1
ATOM 1433 O O . ARG A 1 177 ? 11.654 -14.069 27.079 1.00 41.72 177 ARG A O 1
ATOM 1440 N N . ILE A 1 178 ? 10.706 -12.870 25.428 1.00 36.72 178 ILE A N 1
ATOM 1441 C CA . ILE A 1 178 ? 11.679 -13.198 24.379 1.00 36.72 178 ILE A CA 1
ATOM 1442 C C . ILE A 1 178 ? 12.647 -12.006 24.236 1.00 36.72 178 ILE A C 1
ATOM 1444 O O . ILE A 1 178 ? 12.187 -10.870 24.078 1.00 36.72 178 ILE A O 1
ATOM 1448 N N . PRO A 1 179 ? 13.975 -12.211 24.321 1.00 53.44 179 PRO A N 1
ATOM 1449 C CA . PRO A 1 179 ? 14.963 -11.144 24.241 1.00 53.44 179 PRO A CA 1
ATOM 1450 C C . PRO A 1 179 ? 15.422 -10.938 22.789 1.00 53.44 179 PRO A C 1
ATOM 1452 O O . PRO A 1 179 ? 16.154 -11.758 22.253 1.00 53.44 179 PRO A O 1
ATOM 1455 N N . CYS A 1 180 ? 15.068 -9.812 22.163 1.00 35.50 180 CYS A N 1
ATOM 1456 C CA . CYS A 1 180 ? 15.736 -9.341 20.941 1.00 35.50 180 CYS A CA 1
ATOM 1457 C C . CYS A 1 180 ? 15.987 -7.828 21.019 1.00 35.50 180 CYS A C 1
ATOM 1459 O O . CYS A 1 180 ? 15.157 -6.997 20.650 1.00 35.50 180 CYS A O 1
ATOM 1461 N N . PHE A 1 181 ? 17.172 -7.486 21.530 1.00 35.81 181 PHE A N 1
ATOM 1462 C CA . PHE A 1 181 ? 17.861 -6.208 21.343 1.00 35.81 181 PHE A CA 1
ATOM 1463 C C . PHE A 1 181 ? 18.135 -6.029 19.836 1.00 35.81 181 PHE A C 1
ATOM 1465 O O . PHE A 1 181 ? 19.085 -6.606 19.316 1.00 35.81 181 PHE A O 1
ATOM 1472 N N . PRO A 1 182 ? 17.236 -5.354 19.102 1.00 34.66 182 PRO A N 1
ATOM 1473 C CA . PRO A 1 182 ? 17.484 -3.955 18.750 1.00 34.66 182 PRO A CA 1
ATOM 1474 C C . PRO A 1 182 ? 16.210 -3.088 18.846 1.00 34.66 182 PRO A C 1
ATOM 1476 O O . PRO A 1 182 ? 16.142 -1.984 18.314 1.00 34.66 182 PRO A O 1
ATOM 1479 N N . LEU A 1 183 ? 15.188 -3.573 19.561 1.00 37.72 183 LEU A N 1
ATOM 1480 C CA . LEU A 1 183 ? 13.839 -2.994 19.603 1.00 37.72 183 LEU A CA 1
ATOM 1481 C C . LEU A 1 183 ? 13.722 -1.664 20.378 1.00 37.72 183 LEU A C 1
ATOM 1483 O O . LEU A 1 183 ? 12.667 -1.036 20.374 1.00 37.72 183 LEU A O 1
ATOM 1487 N N . LYS A 1 184 ? 14.783 -1.206 21.055 1.00 32.22 184 LYS A N 1
ATOM 1488 C CA . LYS A 1 184 ? 14.704 -0.056 21.974 1.00 32.22 184 LYS A CA 1
ATOM 1489 C C . LYS A 1 184 ? 14.724 1.311 21.276 1.00 32.22 184 LYS A C 1
ATOM 1491 O O . LYS A 1 184 ? 14.343 2.294 21.897 1.00 32.22 184 LYS A O 1
ATOM 1496 N N . MET A 1 185 ? 15.099 1.377 19.995 1.00 33.53 185 MET A N 1
ATOM 1497 C CA . MET A 1 185 ? 15.119 2.642 19.241 1.00 33.53 185 MET A CA 1
ATOM 1498 C C . MET A 1 185 ? 13.798 2.938 18.509 1.00 33.53 185 MET A C 1
ATOM 1500 O O . MET A 1 185 ? 13.523 4.087 18.191 1.00 33.53 185 MET A O 1
ATOM 1504 N N . ILE A 1 186 ? 12.948 1.923 18.311 1.00 40.22 186 ILE A N 1
ATOM 1505 C CA . ILE A 1 186 ? 11.584 2.075 17.764 1.00 40.22 186 ILE A CA 1
ATOM 1506 C C . ILE A 1 186 ? 10.554 2.222 18.901 1.00 40.22 186 ILE A C 1
ATOM 1508 O O . ILE A 1 186 ? 9.488 2.802 18.713 1.00 40.22 186 ILE A O 1
ATOM 1512 N N . LEU A 1 187 ? 10.889 1.773 20.118 1.00 34.41 187 LEU A N 1
ATOM 1513 C CA . LEU A 1 187 ? 10.006 1.856 21.287 1.00 34.41 187 LEU A CA 1
ATOM 1514 C C . LEU A 1 187 ? 9.911 3.246 21.941 1.00 34.41 187 LEU A C 1
ATOM 1516 O O . LEU A 1 187 ? 9.119 3.404 22.865 1.00 34.41 187 LEU A O 1
ATOM 1520 N N . SER A 1 188 ? 10.645 4.259 21.460 1.00 32.06 188 SER A N 1
ATOM 1521 C CA . SER A 1 188 ? 10.394 5.661 21.847 1.00 32.06 188 SER A CA 1
ATOM 1522 C C . SER A 1 188 ? 9.240 6.286 21.047 1.00 32.06 188 SER A C 1
ATOM 1524 O O . SER A 1 188 ? 9.148 7.501 20.935 1.00 32.06 188 SER A O 1
ATOM 1526 N N . GLY A 1 189 ? 8.370 5.463 20.455 1.00 35.22 189 GLY A N 1
ATOM 1527 C CA . GLY A 1 189 ? 7.063 5.851 19.922 1.00 35.22 189 GLY A CA 1
ATOM 1528 C C . GLY A 1 189 ? 5.914 5.478 20.864 1.00 35.22 189 GLY A C 1
ATOM 1529 O O . GLY A 1 189 ? 4.818 5.185 20.396 1.00 35.22 189 GLY A O 1
ATOM 1530 N N . SER A 1 190 ? 6.149 5.440 22.181 1.00 33.78 190 SER A N 1
ATOM 1531 C CA . SER A 1 190 ? 5.199 5.012 23.225 1.00 33.78 190 SER A CA 1
ATOM 1532 C C . SER A 1 190 ? 3.976 5.927 23.425 1.00 33.78 190 SER A C 1
ATOM 1534 O O . SER A 1 190 ? 3.372 5.910 24.491 1.00 33.78 190 SER A O 1
ATOM 1536 N N . LEU A 1 191 ? 3.611 6.727 22.424 1.00 40.09 191 LEU A N 1
ATOM 1537 C CA . LEU A 1 191 ? 2.450 7.622 22.441 1.00 40.09 191 LEU A CA 1
ATOM 1538 C C . LEU A 1 191 ? 1.501 7.412 21.256 1.00 40.09 191 LEU A C 1
ATOM 1540 O O . LEU A 1 191 ? 0.450 8.043 21.222 1.00 40.09 191 LEU A O 1
ATOM 1544 N N . LEU A 1 192 ? 1.819 6.524 20.304 1.00 41.53 192 LEU A N 1
ATOM 1545 C CA . LEU A 1 192 ? 0.889 6.196 19.224 1.00 41.53 192 LEU A CA 1
ATOM 1546 C C . LEU A 1 192 ? 0.286 4.798 19.432 1.00 41.53 192 LEU A C 1
ATOM 1548 O O . LEU A 1 192 ? 1.040 3.831 19.575 1.00 41.53 192 LEU A O 1
ATOM 1552 N N . PRO A 1 193 ? -1.056 4.660 19.438 1.00 49.69 193 PRO A N 1
ATOM 1553 C CA . PRO A 1 193 ? -1.707 3.359 19.546 1.00 49.69 193 PRO A CA 1
ATOM 1554 C C . PRO A 1 193 ? -1.226 2.434 18.418 1.00 49.69 193 PRO A C 1
ATOM 1556 O O . PRO A 1 193 ? -0.921 2.898 17.320 1.00 49.69 193 PRO A O 1
ATOM 1559 N N . SER A 1 194 ? -1.165 1.119 18.668 1.00 49.94 194 SER A N 1
ATOM 1560 C CA . SER A 1 194 ? -0.657 0.101 17.722 1.00 49.94 194 SER A CA 1
ATOM 1561 C C . SER A 1 194 ? -1.220 0.242 16.295 1.00 49.94 194 SER A C 1
ATOM 1563 O O . SER A 1 194 ? -0.525 -0.037 15.320 1.00 49.94 194 SER A O 1
ATOM 1565 N N . ASN A 1 195 ? -2.444 0.758 16.176 1.00 48.25 195 ASN A N 1
ATOM 1566 C CA . ASN A 1 195 ? -3.154 1.029 14.925 1.00 48.25 195 ASN A CA 1
ATOM 1567 C C . ASN A 1 195 ? -2.469 2.118 14.076 1.00 48.25 195 ASN A C 1
ATOM 1569 O O . ASN A 1 195 ? -2.417 2.018 12.853 1.00 48.25 195 ASN A O 1
ATOM 1573 N N . CYS A 1 196 ? -1.873 3.129 14.709 1.00 45.91 196 CYS A N 1
ATOM 1574 C CA . CYS A 1 196 ? -1.139 4.191 14.026 1.00 45.91 196 CYS A CA 1
ATOM 1575 C C . CYS A 1 196 ? 0.204 3.723 13.479 1.00 45.91 196 CYS A C 1
ATOM 1577 O O . CYS A 1 196 ? 0.613 4.195 12.425 1.00 45.91 196 CYS A O 1
ATOM 1579 N N . ILE A 1 197 ? 0.873 2.783 14.153 1.00 54.47 197 ILE A N 1
ATOM 1580 C CA . ILE A 1 197 ? 2.131 2.201 13.667 1.00 54.47 197 ILE A CA 1
ATOM 1581 C C . ILE A 1 197 ? 1.876 1.435 12.366 1.00 54.47 197 ILE A C 1
ATOM 1583 O O . ILE A 1 197 ? 2.659 1.555 11.430 1.00 54.47 197 ILE A O 1
ATOM 1587 N N . ILE A 1 198 ? 0.758 0.709 12.269 1.00 55.06 198 ILE A N 1
ATOM 1588 C CA . ILE A 1 198 ? 0.364 -0.013 11.051 1.00 55.06 198 ILE A CA 1
ATOM 1589 C C . ILE A 1 198 ? 0.101 0.974 9.911 1.00 55.06 198 ILE A C 1
ATOM 1591 O O . ILE A 1 198 ? 0.640 0.801 8.822 1.00 55.06 198 ILE A O 1
ATOM 1595 N N . ILE A 1 199 ? -0.671 2.036 10.161 1.00 54.22 199 ILE A N 1
ATOM 1596 C CA . ILE A 1 199 ? -1.015 3.027 9.133 1.00 54.22 199 ILE A CA 1
ATOM 1597 C C . ILE A 1 199 ? 0.224 3.814 8.684 1.00 54.22 199 ILE A C 1
ATOM 1599 O O . ILE A 1 199 ? 0.426 3.990 7.483 1.00 54.22 199 ILE A O 1
ATOM 1603 N N . LEU A 1 200 ? 1.102 4.218 9.612 1.00 52.78 200 LEU A N 1
ATOM 1604 C CA . LEU A 1 200 ? 2.373 4.859 9.263 1.00 52.78 200 LEU A CA 1
ATOM 1605 C C . LEU A 1 200 ? 3.307 3.906 8.522 1.00 52.78 200 LEU A C 1
ATOM 1607 O O . LEU A 1 200 ? 3.997 4.346 7.616 1.00 52.78 200 LEU A O 1
ATOM 1611 N N . HIS A 1 201 ? 3.349 2.624 8.880 1.00 53.09 201 HIS A N 1
ATOM 1612 C CA . HIS A 1 201 ? 4.206 1.655 8.204 1.00 53.09 201 HIS A CA 1
ATOM 1613 C C . HIS A 1 201 ? 3.696 1.357 6.792 1.00 53.09 201 HIS A C 1
ATOM 1615 O O . HIS A 1 201 ? 4.487 1.317 5.860 1.00 53.09 201 HIS A O 1
ATOM 1621 N N . VAL A 1 202 ? 2.381 1.221 6.601 1.00 51.94 202 VAL A N 1
ATOM 1622 C CA . VAL A 1 202 ? 1.771 1.085 5.270 1.00 51.94 202 VAL A CA 1
ATOM 1623 C C . VAL A 1 202 ? 2.045 2.340 4.439 1.00 51.94 202 VAL A C 1
ATOM 1625 O O . VAL A 1 202 ? 2.549 2.227 3.326 1.00 51.94 202 VAL A O 1
ATOM 1628 N N . ALA A 1 203 ? 1.838 3.534 4.999 1.00 48.44 203 ALA A N 1
ATOM 1629 C CA . ALA A 1 203 ? 2.139 4.791 4.319 1.00 48.44 203 ALA A CA 1
ATOM 1630 C C . ALA A 1 203 ? 3.637 4.949 4.003 1.00 48.44 203 ALA A C 1
ATOM 1632 O O . ALA A 1 203 ? 3.987 5.340 2.896 1.00 48.44 203 ALA A O 1
ATOM 1633 N N . HIS A 1 204 ? 4.531 4.611 4.935 1.00 47.72 204 HIS A N 1
ATOM 1634 C CA . HIS A 1 204 ? 5.978 4.737 4.769 1.00 47.72 204 HIS A CA 1
ATOM 1635 C C . HIS A 1 204 ? 6.541 3.689 3.815 1.00 47.72 204 HIS A C 1
ATOM 1637 O O . HIS A 1 204 ? 7.459 3.993 3.069 1.00 47.72 204 HIS A O 1
ATOM 1643 N N . VAL A 1 205 ? 5.996 2.474 3.786 1.00 47.06 205 VAL A N 1
ATOM 1644 C CA . VAL A 1 205 ? 6.364 1.475 2.782 1.00 47.06 205 VAL A CA 1
ATOM 1645 C C . VAL A 1 205 ? 5.888 1.932 1.406 1.00 47.06 205 VAL A C 1
ATOM 1647 O O . VAL A 1 205 ? 6.703 1.997 0.494 1.00 47.06 205 VAL A O 1
ATOM 1650 N N . ILE A 1 206 ? 4.629 2.356 1.258 1.00 46.78 206 ILE A N 1
ATOM 1651 C CA . ILE A 1 206 ? 4.118 2.917 -0.006 1.00 46.78 206 ILE A CA 1
ATOM 1652 C C . ILE A 1 206 ? 4.970 4.118 -0.463 1.00 46.78 206 ILE A C 1
ATOM 1654 O O . ILE A 1 206 ? 5.267 4.253 -1.647 1.00 46.78 206 ILE A O 1
ATOM 1658 N N . TRP A 1 207 ? 5.417 4.964 0.469 1.00 39.31 207 TRP A N 1
ATOM 1659 C CA . TRP A 1 207 ? 6.238 6.141 0.177 1.00 39.31 207 TRP A CA 1
ATOM 1660 C C . TRP A 1 207 ? 7.714 5.809 -0.093 1.00 39.31 207 TRP A C 1
ATOM 1662 O O . TRP A 1 207 ? 8.343 6.445 -0.934 1.00 39.31 207 TRP A O 1
ATOM 1672 N N . ALA A 1 208 ? 8.274 4.798 0.570 1.00 37.41 208 ALA A N 1
ATOM 1673 C CA . ALA A 1 208 ? 9.649 4.349 0.367 1.00 37.41 208 ALA A CA 1
ATOM 1674 C C . ALA A 1 208 ? 9.828 3.584 -0.953 1.00 37.41 208 ALA A C 1
ATOM 1676 O O . ALA A 1 208 ? 10.904 3.636 -1.530 1.00 37.41 208 ALA A O 1
ATOM 1677 N N . TRP A 1 209 ? 8.763 2.976 -1.484 1.00 35.94 209 TRP A N 1
ATOM 1678 C CA . TRP A 1 209 ? 8.723 2.425 -2.845 1.00 35.94 209 TRP A CA 1
ATOM 1679 C C . TRP A 1 209 ? 8.674 3.495 -3.953 1.00 35.94 209 TRP A C 1
ATOM 1681 O O . TRP A 1 209 ? 8.713 3.150 -5.130 1.00 35.94 209 TRP A O 1
ATOM 1691 N N . ARG A 1 210 ? 8.579 4.788 -3.609 1.00 36.12 210 ARG A N 1
ATOM 1692 C CA . ARG A 1 210 ? 8.509 5.909 -4.566 1.00 36.12 210 ARG A CA 1
ATOM 1693 C C . ARG A 1 210 ? 9.875 6.535 -4.899 1.00 36.12 210 ARG A C 1
ATOM 1695 O O . ARG A 1 210 ? 9.947 7.358 -5.811 1.00 36.12 210 ARG A O 1
ATOM 1702 N N . LYS A 1 211 ? 10.927 6.233 -4.136 1.00 33.16 211 LYS A N 1
ATOM 1703 C CA . LYS A 1 211 ? 12.258 6.852 -4.262 1.00 33.16 211 LYS A CA 1
ATOM 1704 C C . LYS A 1 211 ? 13.276 5.860 -4.797 1.00 33.16 211 LYS A C 1
ATOM 1706 O O . LYS A 1 211 ? 14.111 6.305 -5.613 1.00 33.16 211 LYS A O 1
#

InterPro domains:
  IPR019396 Transmembrane Fragile-X-F-associated protein [PF10269] (9-161)
  IPR019396 Transmembrane Fragile-X-F-associated protein [PTHR13568] (1-161)

Secondary structure (DSSP, 8-state):
-HHHHHHHHHHHHHHHHHHHHHHHTTTS-----HHHHTHHHHHHHHHHHHHHHHHHHTT---HHHHHHHHHHHHHHHHHHHHTTS----HHHHTHHHHHHHHHHHHHHHHHHHHHHHHHH-TTS-HHHHHHHHHHHHHHHHHHHHHHHHHHHHHHHHHHHHHHHHHHTT--S--------TTTTTTTT-TTS-HHHHHHHHHHHHHHHTT-